Protein AF-A0A3L7V0Z6-F1 (afdb_monomer_lite)

Structure (mmCIF, N/CA/C/O backbone):
data_AF-A0A3L7V0Z6-F1
#
_entry.id   AF-A0A3L7V0Z6-F1
#
loop_
_atom_site.group_PDB
_atom_site.id
_atom_site.type_symbol
_atom_site.label_atom_id
_atom_site.label_alt_id
_atom_site.label_comp_id
_atom_site.label_asym_id
_atom_site.label_entity_id
_atom_site.label_seq_id
_atom_site.pdbx_PDB_ins_code
_atom_site.Cartn_x
_atom_site.Cartn_y
_atom_site.Cartn_z
_atom_site.occupancy
_atom_site.B_iso_or_equiv
_atom_site.auth_seq_id
_atom_site.auth_comp_id
_atom_site.auth_asym_id
_atom_site.auth_atom_id
_atom_site.pdbx_PDB_model_num
ATOM 1 N N . MET A 1 1 ? 9.254 -13.945 -21.992 1.00 30.31 1 MET A N 1
ATOM 2 C CA . MET A 1 1 ? 10.344 -12.979 -22.290 1.00 30.31 1 MET A CA 1
ATOM 3 C C . MET A 1 1 ? 9.762 -11.587 -22.110 1.00 30.31 1 MET A C 1
ATOM 5 O O . MET A 1 1 ? 8.797 -11.303 -22.796 1.00 30.31 1 MET A O 1
ATOM 9 N N . THR A 1 2 ? 10.206 -10.715 -21.208 1.00 36.31 2 THR A N 1
ATOM 10 C CA . THR A 1 2 ? 11.394 -10.677 -20.335 1.00 36.31 2 THR A CA 1
ATOM 11 C C . THR A 1 2 ? 11.086 -9.734 -19.166 1.00 36.31 2 THR A C 1
ATOM 13 O O . THR A 1 2 ? 10.819 -8.561 -19.418 1.00 36.31 2 THR A O 1
ATOM 16 N N . GLY A 1 3 ? 11.170 -10.217 -17.923 1.00 37.03 3 GLY A N 1
ATOM 17 C CA . GLY A 1 3 ? 11.377 -9.362 -16.754 1.00 37.03 3 GLY A CA 1
ATOM 18 C C . GLY A 1 3 ? 12.808 -8.841 -16.817 1.00 37.03 3 GLY A C 1
ATOM 19 O O . GLY A 1 3 ? 13.748 -9.536 -16.440 1.00 37.03 3 GLY A O 1
ATOM 20 N N . GLN A 1 4 ? 12.999 -7.677 -17.433 1.00 38.16 4 GLN A N 1
ATOM 21 C CA . GLN A 1 4 ? 14.274 -6.981 -17.329 1.00 38.16 4 GLN A CA 1
ATOM 22 C C . GLN A 1 4 ? 14.320 -6.337 -15.948 1.00 38.16 4 GLN A C 1
ATOM 24 O O . GLN A 1 4 ? 13.505 -5.465 -15.651 1.00 38.16 4 GLN A O 1
ATOM 29 N N . HIS A 1 5 ? 15.281 -6.755 -15.120 1.00 42.66 5 HIS A N 1
ATOM 30 C CA . HIS A 1 5 ? 15.711 -5.936 -13.993 1.00 42.66 5 HIS A CA 1
ATOM 31 C C . HIS A 1 5 ? 16.017 -4.533 -14.519 1.00 42.66 5 HIS A C 1
ATOM 33 O O . HIS A 1 5 ? 16.744 -4.375 -15.505 1.00 42.66 5 HIS A O 1
ATOM 39 N N . GLY A 1 6 ? 15.434 -3.521 -13.878 1.00 46.72 6 GLY A N 1
ATOM 40 C CA . GLY A 1 6 ? 15.797 -2.143 -14.150 1.00 46.72 6 GLY A CA 1
ATOM 41 C C . GLY A 1 6 ? 17.298 -1.947 -13.925 1.00 46.72 6 GLY A C 1
ATOM 42 O O . GLY A 1 6 ? 17.890 -2.593 -13.062 1.00 46.72 6 GLY A O 1
ATOM 43 N N . VAL A 1 7 ? 17.910 -1.066 -14.718 1.00 55.38 7 VAL A N 1
ATOM 44 C CA . VAL A 1 7 ? 19.364 -0.806 -14.738 1.00 55.38 7 VAL A CA 1
ATOM 45 C C . VAL A 1 7 ? 19.920 -0.414 -13.354 1.00 55.38 7 VAL A C 1
ATOM 47 O O . VAL A 1 7 ? 21.114 -0.551 -13.127 1.00 55.38 7 VAL A O 1
ATOM 50 N N . ASN A 1 8 ? 19.052 -0.009 -12.419 1.00 51.53 8 ASN A N 1
ATOM 51 C CA . ASN A 1 8 ? 19.377 0.464 -11.074 1.00 51.53 8 ASN A CA 1
ATOM 52 C C . ASN A 1 8 ? 18.899 -0.516 -9.978 1.00 51.53 8 ASN A C 1
ATOM 54 O O . ASN A 1 8 ? 18.176 -0.129 -9.059 1.00 51.53 8 ASN A O 1
ATOM 58 N N . CYS A 1 9 ? 19.234 -1.803 -10.098 1.00 49.03 9 CYS A N 1
ATOM 59 C CA . CYS A 1 9 ? 18.986 -2.822 -9.066 1.00 49.03 9 CYS A CA 1
ATOM 60 C C . CYS A 1 9 ? 20.324 -3.330 -8.499 1.00 49.03 9 CYS A C 1
ATOM 62 O O . CYS A 1 9 ? 20.729 -4.457 -8.777 1.00 49.03 9 CYS A O 1
ATOM 64 N N . ASP A 1 10 ? 21.030 -2.489 -7.743 1.00 55.47 10 ASP A N 1
ATOM 65 C CA . ASP A 1 10 ? 22.330 -2.796 -7.133 1.00 55.47 10 ASP A CA 1
ATOM 66 C C . ASP A 1 10 ? 22.492 -2.096 -5.765 1.00 55.47 10 ASP A C 1
ATOM 68 O O . ASP A 1 10 ? 21.571 -1.442 -5.278 1.00 55.47 10 ASP A O 1
ATOM 72 N N . ILE A 1 11 ? 23.658 -2.255 -5.127 1.00 50.88 11 ILE A N 1
ATOM 73 C CA . ILE A 1 11 ? 23.978 -1.659 -3.814 1.00 50.88 11 ILE A CA 1
ATOM 74 C C . ILE A 1 11 ? 23.959 -0.120 -3.845 1.00 50.88 11 ILE A C 1
ATOM 76 O O . ILE A 1 11 ? 23.628 0.506 -2.841 1.00 50.88 11 ILE A O 1
ATOM 80 N N . GLU A 1 12 ? 24.276 0.494 -4.985 1.00 55.88 12 GLU A N 1
ATOM 81 C CA . GLU A 1 12 ? 24.276 1.953 -5.154 1.00 55.88 12 GLU A CA 1
ATOM 82 C C . GLU A 1 12 ? 22.851 2.503 -5.375 1.00 55.88 12 GLU A C 1
ATOM 84 O O . GLU A 1 12 ? 22.617 3.711 -5.295 1.00 55.88 12 GLU A O 1
ATOM 89 N N . HIS A 1 13 ? 21.877 1.613 -5.597 1.00 63.56 13 HIS A N 1
ATOM 90 C CA . HIS A 1 13 ? 20.463 1.915 -5.796 1.00 63.56 13 HIS A CA 1
ATOM 91 C C . HIS A 1 13 ? 19.588 1.096 -4.827 1.00 63.56 13 HIS A C 1
ATOM 93 O O . HIS A 1 13 ? 18.875 0.170 -5.248 1.00 63.56 13 HIS A O 1
ATOM 99 N N . PRO A 1 14 ? 19.632 1.430 -3.520 1.00 71.25 14 PRO A N 1
ATOM 100 C CA . PRO A 1 14 ? 18.906 0.700 -2.489 1.00 71.25 14 PRO A CA 1
ATOM 101 C C . PRO A 1 14 ? 17.400 0.686 -2.754 1.00 71.25 14 PRO A C 1
ATOM 103 O O . PRO A 1 14 ? 16.838 1.596 -3.375 1.00 71.25 14 PRO A O 1
ATOM 106 N N . GLN A 1 15 ? 16.747 -0.371 -2.272 1.00 71.88 15 GLN A N 1
ATOM 107 C CA . GLN A 1 15 ? 15.307 -0.524 -2.403 1.00 71.88 15 GLN A CA 1
ATOM 108 C C . GLN A 1 15 ? 14.591 0.638 -1.688 1.00 71.88 15 GLN A C 1
ATOM 110 O O . GLN A 1 15 ? 14.941 0.951 -0.547 1.00 71.88 15 GLN A O 1
ATOM 115 N N . PRO A 1 16 ? 13.614 1.304 -2.335 1.00 85.06 16 PRO A N 1
ATOM 116 C CA . PRO A 1 16 ? 12.776 2.268 -1.637 1.00 85.06 16 PRO A CA 1
ATOM 117 C C . PRO A 1 16 ? 11.977 1.559 -0.541 1.00 85.06 16 PRO A C 1
ATOM 119 O O . PRO A 1 16 ? 11.539 0.430 -0.723 1.00 85.06 16 PRO A O 1
ATOM 122 N N . ILE A 1 17 ? 11.739 2.224 0.579 1.00 82.31 17 ILE A N 1
ATOM 123 C CA . ILE A 1 17 ? 10.901 1.697 1.659 1.00 82.31 17 ILE A CA 1
ATOM 124 C C . ILE A 1 17 ? 9.995 2.807 2.171 1.00 82.31 17 ILE A C 1
ATOM 126 O O . ILE A 1 17 ? 10.421 3.962 2.252 1.00 82.31 17 ILE A O 1
ATOM 130 N N . ILE A 1 18 ? 8.738 2.468 2.452 1.00 85.44 18 ILE A N 1
ATOM 131 C CA . ILE A 1 18 ? 7.715 3.393 2.940 1.00 85.44 18 ILE A CA 1
ATOM 132 C C . ILE A 1 18 ? 6.976 2.803 4.138 1.00 85.44 18 ILE A C 1
ATOM 134 O O . ILE A 1 18 ? 6.679 1.609 4.194 1.00 85.44 18 ILE A O 1
ATOM 138 N N . TRP A 1 19 ? 6.659 3.654 5.104 1.00 81.38 19 TRP A N 1
ATOM 139 C CA . TRP A 1 19 ? 6.017 3.259 6.350 1.00 81.38 19 TRP A CA 1
ATOM 140 C C . TRP A 1 19 ? 5.197 4.416 6.940 1.00 81.38 19 TRP A C 1
ATOM 142 O O . TRP A 1 19 ? 5.181 5.537 6.435 1.00 81.38 19 TRP A O 1
ATOM 152 N N . THR A 1 20 ? 4.437 4.152 7.998 1.00 75.31 20 THR A N 1
ATOM 153 C CA . THR A 1 20 ? 3.555 5.155 8.621 1.00 75.31 20 THR A CA 1
ATOM 154 C C . THR A 1 20 ? 4.336 6.332 9.213 1.00 75.31 20 THR A C 1
ATOM 156 O O . THR A 1 20 ? 5.427 6.124 9.734 1.00 75.31 20 THR A O 1
ATOM 159 N N . ILE A 1 21 ? 3.762 7.543 9.197 1.00 68.25 21 ILE A N 1
ATOM 160 C CA . ILE A 1 21 ? 4.409 8.756 9.738 1.00 68.25 21 ILE A CA 1
ATOM 161 C C . ILE A 1 21 ? 4.891 8.543 11.184 1.00 68.25 21 ILE A C 1
ATOM 163 O O . ILE A 1 21 ? 4.102 8.162 12.051 1.00 68.25 21 ILE A O 1
ATOM 167 N N . GLY A 1 22 ? 6.162 8.867 11.441 1.00 52.56 22 GLY A N 1
ATOM 168 C CA . GLY A 1 22 ? 6.807 8.857 12.761 1.00 52.56 22 GLY A CA 1
ATOM 169 C C . GLY A 1 22 ? 8.237 8.311 12.689 1.00 52.56 22 GLY A C 1
ATOM 170 O O . GLY A 1 22 ? 8.564 7.564 11.768 1.00 52.56 22 GLY A O 1
ATOM 171 N N . SER A 1 23 ? 9.098 8.657 13.651 1.00 41.84 23 SER A N 1
ATOM 172 C CA . SER A 1 23 ? 10.484 8.164 13.696 1.00 41.84 23 SER A CA 1
ATOM 173 C C . SER A 1 23 ? 10.501 6.633 13.784 1.00 41.84 23 SER A C 1
ATOM 175 O O . SER A 1 23 ? 9.813 6.082 14.640 1.00 41.84 23 SER A O 1
ATOM 177 N N . ILE A 1 24 ? 11.297 5.938 12.959 1.00 39.91 24 ILE A N 1
ATOM 178 C CA . ILE A 1 24 ? 11.401 4.460 12.975 1.00 39.91 24 ILE A CA 1
ATOM 179 C C . ILE A 1 24 ? 11.760 3.922 14.377 1.00 39.91 24 ILE A C 1
ATOM 181 O O . ILE A 1 24 ? 11.286 2.875 14.809 1.00 39.91 24 ILE A O 1
ATOM 185 N N . GLU A 1 25 ? 12.509 4.719 15.147 1.00 31.11 25 GLU A N 1
ATOM 186 C CA . GLU A 1 25 ? 12.923 4.446 16.529 1.00 31.11 25 GLU A CA 1
ATOM 187 C C . GLU A 1 25 ? 11.795 4.620 17.572 1.00 31.11 25 GLU A C 1
ATOM 189 O O . GLU A 1 25 ? 11.846 4.021 18.648 1.00 31.11 25 GLU A O 1
ATOM 194 N N . GLU A 1 26 ? 10.752 5.397 17.258 1.00 35.66 26 GLU A N 1
ATOM 195 C CA . GLU A 1 26 ? 9.583 5.647 18.119 1.00 35.66 26 GLU A CA 1
ATOM 196 C C . GLU A 1 26 ? 8.402 4.718 17.791 1.00 35.66 26 GLU A C 1
ATOM 198 O O . GLU A 1 26 ? 7.409 4.690 18.520 1.00 35.66 26 GLU A O 1
ATOM 203 N N . GLN A 1 27 ? 8.518 3.891 16.746 1.00 40.00 27 GLN A N 1
ATOM 204 C CA . GLN A 1 27 ? 7.490 2.936 16.311 1.00 40.00 27 GLN A CA 1
ATOM 205 C C . GLN A 1 27 ? 7.454 1.659 17.164 1.00 40.00 27 GLN A C 1
ATOM 207 O O . GLN A 1 27 ? 7.288 0.544 16.678 1.00 40.00 27 GLN A O 1
ATOM 212 N N . ARG A 1 28 ? 7.557 1.815 18.489 1.00 36.44 28 ARG A N 1
ATOM 213 C CA . ARG A 1 28 ? 7.196 0.775 19.460 1.00 36.44 28 ARG A CA 1
ATOM 214 C C . ARG A 1 28 ? 5.753 1.004 19.919 1.00 36.44 28 ARG A C 1
ATOM 216 O O . ARG A 1 28 ? 5.523 1.667 20.925 1.00 36.44 28 ARG A O 1
ATOM 223 N N . GLY A 1 29 ? 4.778 0.451 19.192 1.00 46.06 29 GLY A N 1
ATOM 224 C CA . GLY A 1 29 ? 3.351 0.550 19.535 1.00 46.06 29 GLY A CA 1
ATOM 225 C C . GLY A 1 29 ? 2.407 0.399 18.337 1.00 46.06 29 GLY A C 1
ATOM 226 O O . GLY A 1 29 ? 2.820 -0.065 17.280 1.00 46.06 29 GLY A O 1
ATOM 227 N N . SER A 1 30 ? 1.135 0.777 18.518 1.00 41.12 30 SER A N 1
ATOM 228 C CA . SER A 1 30 ? 0.066 0.696 17.511 1.00 41.12 30 SER A CA 1
ATOM 229 C C . SER A 1 30 ? 0.445 1.432 16.224 1.00 41.12 30 SER A C 1
ATOM 231 O O . SER A 1 30 ? 0.492 2.664 16.204 1.00 41.12 30 SER A O 1
ATOM 233 N N . GLN A 1 31 ? 0.675 0.702 15.134 1.00 48.72 31 GLN A N 1
ATOM 234 C CA . GLN A 1 31 ? 0.938 1.318 13.840 1.00 48.72 31 GLN A CA 1
ATOM 235 C C . GLN A 1 31 ? -0.383 1.813 13.234 1.00 48.72 31 GLN A C 1
ATOM 237 O O . GLN A 1 31 ? -1.255 1.025 12.869 1.00 48.72 31 GLN A O 1
ATOM 242 N N . LYS A 1 32 ? -0.567 3.137 13.167 1.00 56.91 32 LYS A N 1
ATOM 243 C CA . LYS A 1 32 ? -1.741 3.748 12.529 1.00 56.91 32 LYS A CA 1
ATOM 244 C C . LYS A 1 32 ? -1.481 3.911 11.036 1.00 56.91 32 LYS A C 1
ATOM 246 O O . LYS A 1 32 ? -0.862 4.887 10.615 1.00 56.91 32 LYS A O 1
ATOM 251 N N . PHE A 1 33 ? -1.948 2.946 10.249 1.00 62.41 33 PHE A N 1
ATOM 252 C CA . PHE A 1 33 ? -1.948 3.059 8.793 1.00 62.41 33 PHE A CA 1
ATOM 253 C C . PHE A 1 33 ? -2.845 4.220 8.340 1.00 62.41 33 PHE A C 1
ATOM 255 O O . PHE A 1 33 ? -3.863 4.497 8.984 1.00 62.41 33 PHE A O 1
ATOM 262 N N . PRO A 1 34 ? -2.475 4.927 7.261 1.00 64.38 34 PRO A N 1
ATOM 263 C CA . PRO A 1 34 ? -3.274 6.027 6.758 1.00 64.38 34 PRO A CA 1
ATOM 264 C C . PRO A 1 34 ? -4.623 5.516 6.248 1.00 64.38 34 PRO A C 1
ATOM 266 O O . PRO A 1 34 ? -4.706 4.562 5.470 1.00 64.38 34 PRO A O 1
ATOM 269 N N . VAL A 1 35 ? -5.676 6.203 6.684 1.00 67.69 35 VAL A N 1
ATOM 270 C CA . VAL A 1 35 ? -7.025 6.064 6.142 1.00 67.69 35 VAL A CA 1
ATOM 271 C C . VAL A 1 35 ? -7.295 7.282 5.270 1.00 67.69 35 VAL A C 1
ATOM 273 O O . VAL A 1 35 ? -7.215 8.419 5.743 1.00 67.69 35 VAL A O 1
ATOM 276 N N . LEU A 1 36 ? -7.586 7.042 3.998 1.00 76.56 36 LEU A N 1
ATOM 277 C CA . LEU A 1 36 ? -8.151 8.033 3.097 1.00 76.56 36 LEU A CA 1
ATOM 278 C C . LEU A 1 36 ? -9.674 7.967 3.158 1.00 76.56 36 LEU A C 1
ATOM 280 O O . LEU A 1 36 ? -10.271 6.924 3.423 1.00 76.56 36 LEU A O 1
ATOM 284 N N . TYR A 1 37 ? -10.290 9.099 2.870 1.00 77.75 37 TYR A N 1
ATOM 285 C CA . TYR A 1 37 ? -11.727 9.226 2.668 1.00 77.75 37 TYR A CA 1
ATOM 286 C C . TYR A 1 37 ? -11.985 9.621 1.210 1.00 77.75 37 TYR A C 1
ATOM 288 O O . TYR A 1 37 ? -11.048 10.070 0.539 1.00 77.75 37 TYR A O 1
ATOM 296 N N . PRO A 1 38 ? -13.219 9.480 0.691 1.00 76.38 38 PRO A N 1
ATOM 297 C CA . PRO A 1 38 ? -13.536 9.922 -0.657 1.00 76.38 38 PRO A CA 1
ATOM 298 C C . PRO A 1 38 ? -13.086 11.370 -0.863 1.00 76.38 38 PRO A C 1
ATOM 300 O O . PRO A 1 38 ? -13.170 12.186 0.051 1.00 76.38 38 PRO A O 1
ATOM 303 N N . GLU A 1 39 ? -12.571 11.665 -2.058 1.00 80.38 39 GLU A N 1
ATOM 304 C CA . GLU A 1 39 ? -11.970 12.959 -2.434 1.00 80.38 39 GLU A CA 1
ATOM 305 C C . GLU A 1 39 ? -10.609 13.277 -1.782 1.00 80.38 39 GLU A C 1
ATOM 307 O O . GLU A 1 39 ? -9.896 14.159 -2.266 1.00 80.38 39 GLU A O 1
ATOM 312 N N . GLN A 1 40 ? -10.174 12.530 -0.761 1.00 83.00 40 GLN A N 1
ATOM 313 C CA . GLN A 1 40 ? -8.821 12.639 -0.225 1.00 83.00 40 GLN A CA 1
ATOM 314 C C . GLN A 1 40 ? -7.858 11.824 -1.091 1.00 83.00 40 GLN A C 1
ATOM 316 O O . GLN A 1 40 ? -7.853 10.595 -1.062 1.00 83.00 40 GLN A O 1
ATOM 321 N N . THR A 1 41 ? -7.025 12.515 -1.868 1.00 89.50 41 THR A N 1
ATOM 322 C CA . THR A 1 41 ? -6.074 11.863 -2.780 1.00 89.50 41 THR A CA 1
ATOM 323 C C . THR A 1 41 ? -4.615 12.002 -2.363 1.00 89.50 41 THR A C 1
ATOM 325 O O . THR A 1 41 ? -3.736 11.445 -3.013 1.00 89.50 41 THR A O 1
ATOM 328 N N . GLU A 1 42 ? -4.337 12.723 -1.280 1.00 90.50 42 GLU A N 1
ATOM 329 C CA . GLU A 1 42 ? -2.995 12.858 -0.722 1.00 90.50 42 GLU A CA 1
ATOM 330 C C . GLU A 1 42 ? -2.897 12.100 0.601 1.00 90.50 42 GLU A C 1
ATOM 332 O O . GLU A 1 42 ? -3.752 12.223 1.486 1.00 90.50 42 GLU A O 1
ATOM 337 N N . MET A 1 43 ? -1.811 11.348 0.741 1.00 88.50 43 MET A N 1
ATOM 338 C CA . MET A 1 43 ? -1.351 10.809 2.011 1.00 88.50 43 MET A CA 1
ATOM 339 C C . MET A 1 43 ? 0.079 11.272 2.264 1.00 88.50 43 MET A C 1
ATOM 341 O O . MET A 1 43 ? 0.870 11.442 1.335 1.00 88.50 43 MET A O 1
ATOM 345 N N . VAL A 1 44 ? 0.417 11.448 3.535 1.00 87.75 44 VAL A N 1
ATOM 346 C CA . VAL A 1 44 ? 1.801 11.633 3.962 1.00 87.75 44 VAL A CA 1
ATOM 347 C C . VAL A 1 44 ? 2.229 10.350 4.655 1.00 87.75 44 VAL A C 1
ATOM 349 O O . VAL A 1 44 ? 1.489 9.800 5.468 1.00 87.75 44 VAL A O 1
ATOM 352 N N . VAL A 1 45 ? 3.400 9.856 4.288 1.00 86.25 45 VAL A N 1
ATOM 353 C CA . VAL A 1 45 ? 4.027 8.664 4.861 1.00 86.25 45 VAL A CA 1
ATOM 354 C C . VAL A 1 45 ? 5.492 8.982 5.119 1.00 86.25 45 VAL A C 1
ATOM 356 O O . VAL A 1 45 ? 6.017 9.967 4.598 1.00 86.25 45 VAL A O 1
ATOM 359 N N . SER A 1 46 ? 6.157 8.171 5.924 1.00 83.81 46 SER A N 1
ATOM 360 C CA . SER A 1 46 ? 7.609 8.210 6.001 1.00 83.81 46 SER A CA 1
ATOM 361 C C . SER A 1 46 ? 8.192 7.286 4.928 1.00 83.81 46 SER A C 1
ATOM 363 O O . SER A 1 46 ? 7.559 6.314 4.515 1.00 83.81 46 SER A O 1
ATOM 365 N N . GLY A 1 47 ? 9.365 7.620 4.409 1.00 85.50 47 GLY A N 1
ATOM 366 C CA . GLY A 1 47 ? 9.998 6.888 3.331 1.00 85.50 47 GLY A CA 1
ATOM 367 C C . GLY A 1 47 ? 11.482 7.196 3.194 1.00 85.50 47 GLY A C 1
ATOM 368 O O . GLY A 1 47 ? 11.931 8.332 3.360 1.00 85.50 47 GLY A O 1
ATOM 369 N N . ARG A 1 48 ? 12.248 6.168 2.834 1.00 85.88 48 ARG A N 1
ATOM 370 C CA . ARG A 1 48 ? 13.692 6.236 2.598 1.00 85.88 48 ARG A CA 1
ATOM 371 C C . ARG A 1 48 ? 14.019 5.643 1.235 1.00 85.88 48 ARG A C 1
ATOM 373 O O . ARG A 1 48 ? 13.303 4.789 0.721 1.00 85.88 48 ARG A O 1
ATOM 380 N N . HIS A 1 49 ? 15.090 6.149 0.626 1.00 88.44 49 HIS A N 1
ATOM 381 C CA . HIS A 1 49 ? 15.542 5.749 -0.712 1.00 88.44 49 HIS A CA 1
ATOM 382 C C . HIS A 1 49 ? 14.484 5.945 -1.816 1.00 88.44 49 HIS A C 1
ATOM 384 O O . HIS A 1 49 ? 14.593 5.374 -2.898 1.00 88.44 49 HIS A O 1
ATOM 390 N N . VAL A 1 50 ? 13.475 6.789 -1.577 1.00 89.69 50 VAL A N 1
ATOM 391 C CA . VAL A 1 50 ? 12.417 7.101 -2.544 1.00 89.69 50 VAL A CA 1
ATOM 392 C C . VAL A 1 50 ? 12.867 8.224 -3.476 1.00 89.69 50 VAL A C 1
ATOM 394 O O . VAL A 1 50 ? 13.331 9.279 -3.044 1.00 89.69 50 VAL A O 1
ATOM 397 N N . ASN A 1 51 ? 12.713 8.013 -4.779 1.00 91.56 51 ASN A N 1
ATOM 398 C CA . ASN A 1 51 ? 12.966 9.025 -5.794 1.00 91.56 51 ASN A CA 1
ATOM 399 C C . ASN A 1 51 ? 11.707 9.882 -6.028 1.00 91.56 51 ASN A C 1
ATOM 401 O O . ASN A 1 51 ? 10.603 9.358 -6.120 1.00 91.56 51 ASN A O 1
ATOM 405 N N . LYS A 1 52 ? 11.860 11.197 -6.232 1.00 92.25 52 LYS A N 1
ATOM 406 C CA . LYS A 1 52 ? 10.741 12.107 -6.570 1.00 92.25 52 LYS A CA 1
ATOM 407 C C . LYS A 1 52 ? 10.004 11.764 -7.879 1.00 92.25 52 LYS A C 1
ATOM 409 O O . LYS A 1 52 ? 8.913 12.254 -8.137 1.00 92.25 52 LYS A O 1
ATOM 414 N N . GLN A 1 53 ? 10.634 10.982 -8.754 1.00 93.00 53 GLN A N 1
ATOM 415 C CA . GLN A 1 53 ? 10.049 10.476 -9.997 1.00 93.00 53 GLN A CA 1
ATOM 416 C C . GLN A 1 53 ? 9.529 9.039 -9.847 1.00 93.00 53 GLN A C 1
ATOM 418 O O . GLN A 1 53 ? 9.255 8.390 -10.859 1.00 93.00 53 GLN A O 1
ATOM 423 N N . ALA A 1 54 ? 9.435 8.522 -8.617 1.00 94.69 54 ALA A N 1
ATOM 424 C CA . ALA A 1 54 ? 8.885 7.203 -8.370 1.00 94.69 54 ALA A CA 1
ATOM 425 C C . ALA A 1 54 ? 7.452 7.105 -8.906 1.00 94.69 54 ALA A C 1
ATOM 427 O O . ALA A 1 54 ? 6.652 8.038 -8.811 1.00 94.69 54 ALA A O 1
ATOM 428 N N . GLN A 1 55 ? 7.153 5.963 -9.509 1.00 95.44 55 GLN A N 1
ATOM 429 C CA . GLN A 1 55 ? 5.838 5.643 -10.035 1.00 95.44 55 GLN A CA 1
ATOM 430 C C . GLN A 1 55 ? 5.008 4.986 -8.939 1.00 95.44 55 GLN A C 1
ATOM 432 O O . GLN A 1 55 ? 5.532 4.172 -8.180 1.00 95.44 55 GLN A O 1
ATOM 437 N N . VAL A 1 56 ? 3.726 5.336 -8.864 1.00 95.81 56 VAL A N 1
ATOM 438 C CA . VAL A 1 56 ? 2.817 4.810 -7.845 1.00 95.81 56 VAL A CA 1
ATOM 439 C C . VAL A 1 56 ? 2.050 3.621 -8.408 1.00 95.81 56 VAL A C 1
ATOM 441 O O . VAL A 1 56 ? 1.510 3.681 -9.517 1.00 95.81 56 VAL A O 1
ATOM 444 N N . PHE A 1 57 ? 2.001 2.548 -7.632 1.00 93.00 57 PHE A N 1
ATOM 445 C CA . PHE A 1 57 ? 1.236 1.350 -7.926 1.00 93.00 57 PHE A CA 1
ATOM 446 C C . PHE A 1 57 ? 0.235 1.109 -6.805 1.00 93.00 57 PHE A C 1
ATOM 448 O O . PHE A 1 57 ? 0.565 1.267 -5.633 1.00 93.00 57 PHE A O 1
ATOM 455 N N . VAL A 1 58 ? -0.986 0.749 -7.185 1.00 88.38 58 VAL A N 1
ATOM 456 C CA . VAL A 1 58 ? -2.089 0.408 -6.287 1.00 88.38 58 VAL A CA 1
ATOM 457 C C . VAL A 1 58 ? -2.638 -0.934 -6.756 1.00 88.38 58 VAL A C 1
ATOM 459 O O . VAL A 1 58 ? -2.985 -1.081 -7.928 1.00 88.38 58 VAL A O 1
ATOM 462 N N . ASP A 1 59 ? -2.651 -1.926 -5.869 1.00 83.38 59 ASP A N 1
ATOM 463 C CA . ASP A 1 59 ? -3.055 -3.309 -6.158 1.00 83.38 59 ASP A CA 1
ATOM 464 C C . ASP A 1 59 ? -2.326 -3.895 -7.378 1.00 83.38 59 ASP A C 1
ATOM 466 O O . ASP A 1 59 ? -2.934 -4.487 -8.272 1.00 83.38 59 ASP A O 1
ATOM 470 N N . GLY A 1 60 ? -1.015 -3.647 -7.464 1.00 81.31 60 GLY A N 1
ATOM 471 C CA . GLY A 1 60 ? -0.157 -4.089 -8.570 1.00 81.31 60 GLY A CA 1
ATOM 472 C C . GLY A 1 60 ? -0.338 -3.321 -9.887 1.00 81.31 60 GLY A C 1
ATOM 473 O O . GLY A 1 60 ? 0.376 -3.585 -10.853 1.00 81.31 60 GLY A O 1
ATOM 474 N N . HIS A 1 61 ? -1.246 -2.343 -9.954 1.00 87.81 61 HIS A N 1
ATOM 475 C CA . HIS A 1 61 ? -1.502 -1.555 -11.159 1.00 87.81 61 HIS A CA 1
ATOM 476 C C . HIS A 1 61 ? -0.873 -0.172 -11.059 1.00 87.81 61 HIS A C 1
ATOM 478 O O . HIS A 1 61 ? -1.042 0.533 -10.066 1.00 87.81 61 HIS A O 1
ATOM 484 N N . ARG A 1 62 ? -0.188 0.256 -12.124 1.00 91.94 62 ARG A N 1
ATOM 485 C CA . ARG A 1 62 ? 0.344 1.619 -12.208 1.00 91.94 62 ARG A CA 1
ATOM 486 C C . ARG A 1 62 ? -0.808 2.617 -12.252 1.00 91.94 62 ARG A C 1
ATOM 488 O O . ARG A 1 62 ? -1.610 2.584 -13.185 1.00 91.94 62 ARG A O 1
ATOM 495 N N . VAL A 1 63 ? -0.834 3.543 -11.299 1.00 93.25 63 VAL A N 1
ATOM 496 C CA . VAL A 1 63 ? -1.834 4.611 -11.231 1.00 93.25 63 VAL A CA 1
ATOM 497 C C . VAL A 1 63 ? -1.194 5.979 -11.473 1.00 93.25 63 VAL A C 1
ATOM 499 O O . VAL A 1 63 ? -0.016 6.182 -11.161 1.00 93.25 63 VAL A O 1
ATOM 502 N N . PRO A 1 64 ? -1.935 6.944 -12.040 1.00 96.38 64 PRO A N 1
ATOM 503 C CA . PRO A 1 64 ? -1.476 8.323 -12.096 1.00 96.38 64 PRO A CA 1
ATOM 504 C C . PRO A 1 64 ? -1.331 8.900 -10.682 1.00 96.38 64 PRO A C 1
ATOM 506 O O . PRO A 1 64 ? -2.276 8.907 -9.887 1.00 96.38 64 PRO A O 1
ATOM 509 N N . GLY A 1 65 ? -0.131 9.377 -10.368 1.00 94.69 65 GLY A N 1
ATOM 510 C CA . GLY A 1 65 ? 0.196 9.950 -9.073 1.00 94.69 65 GLY A CA 1
ATOM 511 C C . GLY A 1 65 ? 1.596 10.555 -9.051 1.00 94.69 65 GLY A C 1
ATOM 512 O O . GLY A 1 65 ? 2.400 10.341 -9.963 1.00 94.69 65 GLY A O 1
ATOM 513 N N . HIS A 1 66 ? 1.876 11.334 -8.013 1.00 95.00 66 HIS A N 1
ATOM 514 C CA . HIS A 1 66 ? 3.136 12.034 -7.817 1.00 95.00 66 HIS A CA 1
ATOM 515 C C . HIS A 1 66 ? 3.668 11.836 -6.398 1.00 95.00 66 HIS A C 1
ATOM 517 O O . HIS A 1 66 ? 2.895 11.740 -5.444 1.00 95.00 66 HIS A O 1
ATOM 523 N N . VAL A 1 67 ? 4.996 11.799 -6.279 1.00 95.81 67 VAL A N 1
ATOM 524 C CA . VAL A 1 67 ? 5.703 11.707 -5.003 1.00 95.81 67 VAL A CA 1
ATOM 525 C C . VAL A 1 67 ? 6.455 13.007 -4.758 1.00 95.81 67 VAL A C 1
ATOM 527 O O . VAL A 1 67 ? 7.338 13.384 -5.528 1.00 95.81 67 VAL A O 1
ATOM 530 N N . GLU A 1 68 ? 6.140 13.666 -3.651 1.00 94.69 68 GLU A N 1
ATOM 531 C CA . GLU A 1 68 ? 6.843 14.852 -3.179 1.00 94.69 68 GLU A CA 1
ATOM 532 C C . GLU A 1 68 ? 7.708 14.482 -1.975 1.00 94.69 68 GLU A C 1
ATOM 534 O O . GLU A 1 68 ? 7.203 14.019 -0.953 1.00 94.69 68 GLU A O 1
ATOM 539 N N . LEU A 1 69 ? 9.021 14.691 -2.087 1.00 91.50 69 LEU A N 1
ATOM 540 C CA . LEU A 1 69 ? 9.931 14.527 -0.955 1.00 91.50 69 LEU A CA 1
ATOM 541 C C . LEU A 1 69 ? 9.771 15.729 -0.017 1.00 91.50 69 LEU A C 1
ATOM 543 O O . LEU A 1 69 ? 9.892 16.872 -0.462 1.00 91.50 69 LEU A O 1
ATOM 547 N N . LYS A 1 70 ? 9.489 15.469 1.260 1.00 85.31 70 LYS A N 1
ATOM 548 C CA . LYS A 1 70 ? 9.397 16.471 2.330 1.00 85.31 70 LYS A CA 1
ATOM 549 C C . LYS A 1 70 ? 10.614 16.331 3.261 1.00 85.31 70 LYS A C 1
ATOM 551 O O . LYS A 1 70 ? 11.527 15.544 3.008 1.00 85.31 70 LYS A O 1
ATOM 556 N N . ASP A 1 71 ? 10.644 17.124 4.326 1.00 78.19 71 ASP A N 1
ATOM 557 C CA . ASP A 1 71 ? 11.713 17.075 5.326 1.00 78.19 71 ASP A CA 1
ATOM 558 C C . ASP A 1 71 ? 11.584 15.842 6.245 1.00 78.19 71 ASP A C 1
ATOM 560 O O . ASP A 1 71 ? 10.497 15.278 6.410 1.00 78.19 71 ASP A O 1
ATOM 564 N N . SER A 1 72 ? 12.693 15.456 6.891 1.00 68.19 72 SER A N 1
ATOM 565 C CA . SER A 1 72 ? 12.724 14.432 7.953 1.00 68.19 72 SER A CA 1
ATOM 566 C C . SER A 1 72 ? 12.116 13.079 7.553 1.00 68.19 72 SER A C 1
ATOM 568 O O . SER A 1 72 ? 11.265 12.550 8.260 1.00 68.19 72 SER A O 1
ATOM 570 N N . GLU A 1 73 ? 12.545 12.536 6.408 1.00 80.12 73 GLU A N 1
ATOM 571 C CA . GLU A 1 73 ? 12.090 11.244 5.857 1.00 80.12 73 GLU A CA 1
ATOM 572 C C . GLU A 1 73 ? 10.594 11.176 5.534 1.00 80.12 73 GLU A C 1
ATOM 574 O O . GLU A 1 73 ? 10.083 10.106 5.237 1.00 80.12 73 GLU A O 1
ATOM 579 N N . ASN A 1 74 ? 9.869 12.292 5.547 1.00 85.81 74 ASN A N 1
ATOM 580 C CA . ASN A 1 74 ? 8.478 12.293 5.121 1.00 85.81 74 ASN A CA 1
ATOM 581 C C . ASN A 1 74 ? 8.381 12.462 3.607 1.00 85.81 74 ASN A C 1
ATOM 583 O O . ASN A 1 74 ? 9.125 13.224 2.989 1.00 85.81 74 ASN A O 1
ATOM 587 N N . ILE A 1 75 ? 7.406 11.794 3.009 1.00 92.19 75 ILE A N 1
ATOM 588 C CA . ILE A 1 75 ? 7.030 11.961 1.612 1.00 92.19 75 ILE A CA 1
ATOM 589 C C . ILE A 1 75 ? 5.515 12.142 1.519 1.00 92.19 75 ILE A C 1
ATOM 591 O O . ILE A 1 75 ? 4.744 11.546 2.272 1.00 92.19 75 ILE A O 1
ATOM 595 N N . ALA A 1 76 ? 5.075 12.988 0.597 1.00 93.12 76 ALA A N 1
ATOM 596 C CA . ALA A 1 76 ? 3.684 13.035 0.174 1.00 93.12 76 ALA A CA 1
ATOM 597 C C . ALA A 1 76 ? 3.507 12.146 -1.050 1.00 93.12 76 ALA A C 1
ATOM 599 O O . ALA A 1 76 ? 4.247 12.274 -2.024 1.00 93.12 76 ALA A O 1
ATOM 600 N N . ILE A 1 77 ? 2.498 11.284 -1.011 1.00 94.94 77 ILE A N 1
ATOM 601 C CA . ILE A 1 77 ? 2.051 10.513 -2.163 1.00 94.94 77 ILE A CA 1
ATOM 602 C C . ILE A 1 77 ? 0.682 11.055 -2.540 1.00 94.94 77 ILE A C 1
ATOM 604 O O . ILE A 1 77 ? -0.274 10.963 -1.767 1.00 94.94 77 ILE A O 1
ATOM 608 N N . LYS A 1 78 ? 0.601 11.641 -3.730 1.00 95.94 78 LYS A N 1
ATOM 609 C CA . LYS A 1 78 ? -0.618 12.227 -4.269 1.00 95.94 78 LYS A CA 1
ATOM 610 C C . LYS A 1 78 ? -1.108 11.399 -5.440 1.00 95.94 78 LYS A C 1
ATOM 612 O O . LYS A 1 78 ? -0.438 11.310 -6.463 1.00 95.94 78 LYS A O 1
ATOM 617 N N . LEU A 1 79 ? -2.285 10.821 -5.297 1.00 95.06 79 LEU A N 1
ATOM 618 C CA . LEU A 1 79 ? -2.998 10.124 -6.354 1.00 95.06 79 LEU A CA 1
ATOM 619 C C . LEU A 1 79 ? -3.826 11.141 -7.150 1.00 95.06 79 LEU A C 1
ATOM 621 O O . LEU A 1 79 ? -4.317 12.130 -6.600 1.00 95.06 79 LEU A O 1
ATOM 625 N N . GLU A 1 80 ? -3.989 10.928 -8.453 1.00 94.00 80 GLU A N 1
ATOM 626 C CA . GLU A 1 80 ? -4.932 11.748 -9.230 1.00 94.00 80 GLU A CA 1
ATOM 627 C C . GLU A 1 80 ? -6.385 11.380 -8.920 1.00 94.00 80 GLU A C 1
ATOM 629 O O . GLU A 1 80 ? -7.267 12.235 -8.965 1.00 94.00 80 GLU A O 1
ATOM 634 N N . GLN A 1 81 ? -6.631 10.113 -8.586 1.00 91.06 81 GLN A N 1
ATOM 635 C CA . GLN A 1 81 ? -7.939 9.596 -8.204 1.00 91.06 81 GLN A CA 1
ATOM 636 C C . GLN A 1 81 ? -7.792 8.794 -6.916 1.00 91.06 81 GLN A C 1
ATOM 638 O O . GLN A 1 81 ? -6.866 7.994 -6.780 1.00 91.06 81 GLN A O 1
ATOM 643 N N . CYS A 1 82 ? -8.701 9.025 -5.968 1.00 88.75 82 CYS A N 1
ATOM 644 C CA . CYS A 1 82 ? -8.786 8.187 -4.781 1.00 88.75 82 CYS A CA 1
ATOM 645 C C . CYS A 1 82 ? -9.171 6.764 -5.229 1.00 88.75 82 CYS A C 1
ATOM 647 O O . CYS A 1 82 ? -10.069 6.637 -6.070 1.00 88.75 82 CYS A O 1
ATOM 649 N N . PRO A 1 83 ? -8.511 5.709 -4.722 1.00 86.38 83 PRO A N 1
ATOM 650 C CA . PRO A 1 83 ? -8.947 4.342 -4.963 1.00 86.38 83 PRO A CA 1
ATOM 651 C C . PRO A 1 83 ? -10.388 4.127 -4.480 1.00 86.38 83 PRO A C 1
ATOM 653 O O . PRO A 1 83 ? -10.939 4.929 -3.723 1.00 86.38 83 PRO A O 1
ATOM 656 N N . ASN A 1 84 ? -11.011 3.038 -4.930 1.00 83.19 84 ASN A N 1
ATOM 657 C CA . ASN A 1 84 ? -12.336 2.667 -4.436 1.00 83.19 84 ASN A CA 1
ATOM 658 C C . ASN A 1 84 ? -12.301 2.427 -2.920 1.00 83.19 84 ASN A C 1
ATOM 660 O O . ASN A 1 84 ? -11.249 2.211 -2.341 1.00 83.19 84 ASN A O 1
ATOM 664 N N . ILE A 1 85 ? -13.459 2.431 -2.268 1.00 76.75 85 ILE A N 1
ATOM 665 C CA . ILE A 1 85 ? -13.544 2.047 -0.855 1.00 76.75 85 ILE A CA 1
ATOM 666 C C . ILE A 1 85 ? -13.007 0.621 -0.670 1.00 76.75 85 ILE A C 1
ATOM 668 O O . ILE A 1 85 ? -13.352 -0.283 -1.434 1.00 76.75 85 ILE A O 1
ATOM 672 N N . GLY A 1 86 ? -12.197 0.424 0.368 1.00 61.31 86 GLY A N 1
ATOM 673 C CA . GLY A 1 86 ? -11.546 -0.846 0.672 1.00 61.31 86 GLY A CA 1
ATOM 674 C C . GLY A 1 86 ? -10.088 -0.657 1.070 1.00 61.31 86 GLY A C 1
ATOM 675 O O . GLY A 1 86 ? -9.646 0.457 1.337 1.00 61.31 86 GLY A O 1
ATOM 676 N N . MET A 1 87 ? -9.332 -1.750 1.139 1.00 69.69 87 MET A N 1
ATOM 677 C CA . MET A 1 87 ? -7.876 -1.653 1.230 1.00 69.69 87 MET A CA 1
ATOM 678 C C . MET A 1 87 ? -7.208 -1.937 -0.072 1.00 69.69 87 MET A C 1
ATOM 680 O O . MET A 1 87 ? -7.672 -2.737 -0.882 1.00 69.69 87 MET A O 1
ATOM 684 N N . HIS A 1 88 ? -6.074 -1.276 -0.169 1.00 78.88 88 HIS A N 1
ATOM 685 C CA . HIS A 1 88 ? -5.183 -1.311 -1.277 1.00 78.88 88 HIS A CA 1
ATOM 686 C C . HIS A 1 88 ? -3.766 -1.563 -0.798 1.00 78.88 88 HIS A C 1
ATOM 688 O O . HIS A 1 88 ? -3.340 -1.061 0.249 1.00 78.88 88 HIS A O 1
ATOM 694 N N . LEU A 1 89 ? -3.022 -2.295 -1.613 1.00 80.75 89 LEU A N 1
ATOM 695 C CA . LEU A 1 89 ? -1.578 -2.386 -1.475 1.00 80.75 89 LEU A CA 1
ATOM 696 C C . LEU A 1 89 ? -0.949 -1.309 -2.344 1.00 80.75 89 LEU A C 1
ATOM 698 O O . LEU A 1 89 ? -1.112 -1.306 -3.565 1.00 80.75 89 LEU A O 1
ATOM 702 N N . LEU A 1 90 ? -0.252 -0.379 -1.704 1.00 90.50 90 LEU A N 1
ATOM 703 C CA . LEU A 1 90 ? 0.479 0.681 -2.369 1.00 90.50 90 LEU A CA 1
ATOM 704 C C . LEU A 1 90 ? 1.962 0.328 -2.432 1.00 90.50 90 LEU A C 1
ATOM 706 O O . LEU A 1 90 ? 2.571 -0.028 -1.426 1.00 90.50 90 LEU A O 1
ATOM 710 N N . GLN A 1 91 ? 2.553 0.495 -3.609 1.00 92.50 91 GLN A N 1
ATOM 711 C CA . GLN A 1 91 ? 3.993 0.381 -3.812 1.00 92.50 91 GLN A CA 1
ATOM 712 C C . GLN A 1 91 ? 4.507 1.582 -4.606 1.00 92.50 91 GLN A C 1
ATOM 714 O O . GLN A 1 91 ? 3.819 2.125 -5.477 1.00 92.50 91 GLN A O 1
ATOM 719 N N . LEU A 1 92 ? 5.743 1.987 -4.332 1.00 94.00 92 LEU A N 1
ATOM 720 C CA . LEU A 1 92 ? 6.476 2.965 -5.128 1.00 94.00 92 LEU A CA 1
ATOM 721 C C . LEU A 1 92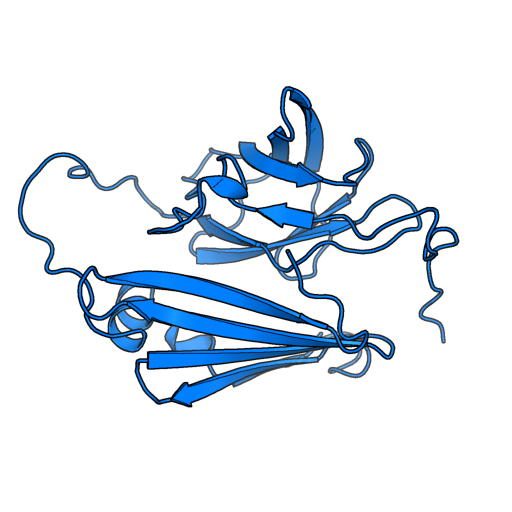 ? 7.580 2.264 -5.909 1.00 94.00 92 LEU A C 1
ATOM 723 O O . LEU A 1 92 ? 8.347 1.497 -5.339 1.00 94.00 92 LEU A O 1
ATOM 727 N N . GLN A 1 93 ? 7.706 2.568 -7.198 1.00 91.44 93 GLN A N 1
ATOM 728 C CA . GLN A 1 93 ? 8.809 2.087 -8.023 1.00 91.44 93 GLN A CA 1
ATOM 729 C C . GLN A 1 93 ? 9.723 3.242 -8.413 1.00 91.44 93 GLN A C 1
ATOM 731 O O . GLN A 1 93 ? 9.308 4.154 -9.134 1.00 91.44 93 GLN A O 1
ATOM 736 N N . ASN A 1 94 ? 10.988 3.195 -7.998 1.00 91.31 94 ASN A N 1
ATOM 737 C CA . ASN A 1 94 ? 11.975 4.163 -8.472 1.00 91.31 94 ASN A CA 1
ATOM 738 C C . ASN A 1 94 ? 12.213 4.002 -9.989 1.00 91.31 94 ASN A C 1
ATOM 740 O O . ASN A 1 94 ? 12.165 2.879 -10.498 1.00 91.31 94 ASN A O 1
ATOM 744 N N . PRO A 1 95 ? 12.508 5.083 -10.740 1.00 87.50 95 PRO A N 1
ATOM 745 C CA . PRO A 1 95 ? 12.757 4.988 -12.178 1.00 87.50 95 PRO A CA 1
ATOM 746 C C . PRO A 1 95 ? 13.852 3.970 -12.514 1.00 87.50 95 PRO A C 1
ATOM 748 O O . PRO A 1 95 ? 14.984 4.095 -12.045 1.00 87.50 95 PRO A O 1
ATOM 751 N N . ASN A 1 96 ? 13.515 2.981 -13.348 1.00 79.25 96 ASN A N 1
ATOM 752 C CA . ASN A 1 96 ? 14.403 1.870 -13.719 1.00 79.25 96 ASN A CA 1
ATOM 753 C C . ASN A 1 96 ? 15.003 1.126 -12.510 1.00 79.25 96 ASN A C 1
ATOM 755 O O . ASN A 1 96 ? 16.094 0.567 -12.619 1.00 79.25 96 ASN A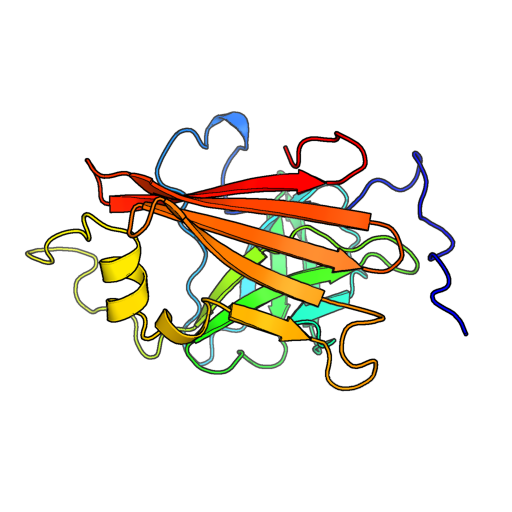 O 1
ATOM 759 N N . GLY A 1 97 ? 14.320 1.152 -11.367 1.00 76.00 97 GLY A N 1
ATOM 760 C CA . GLY A 1 97 ? 14.780 0.587 -10.106 1.00 76.00 97 GLY A CA 1
ATOM 761 C C . GLY A 1 97 ? 13.731 -0.307 -9.453 1.00 76.00 97 GLY A C 1
ATOM 762 O O . GLY A 1 97 ? 12.787 -0.779 -10.094 1.00 76.00 97 GLY A O 1
ATOM 763 N N . GLN A 1 98 ? 13.938 -0.555 -8.164 1.00 78.25 98 GLN A N 1
ATOM 764 C CA . GLN A 1 98 ? 13.160 -1.509 -7.377 1.00 78.25 98 GLN A CA 1
ATOM 765 C C . GLN A 1 98 ? 11.826 -0.919 -6.888 1.00 78.25 98 GLN A C 1
ATOM 767 O O . GLN A 1 98 ? 11.668 0.304 -6.792 1.00 78.25 98 GLN A O 1
ATOM 772 N N . PHE A 1 99 ? 10.883 -1.814 -6.585 1.00 85.38 99 PHE A N 1
ATOM 773 C CA . PHE A 1 99 ? 9.640 -1.507 -5.875 1.00 85.38 99 PHE A CA 1
ATOM 774 C C . PHE A 1 99 ? 9.876 -1.408 -4.369 1.00 85.38 99 PHE A C 1
ATOM 776 O O . PHE A 1 99 ? 10.796 -2.040 -3.845 1.00 85.38 99 PHE A O 1
ATOM 783 N N . SER A 1 100 ? 9.023 -0.655 -3.681 1.00 85.75 100 SER A N 1
ATOM 784 C CA . SER A 1 100 ? 8.967 -0.632 -2.223 1.00 85.75 100 SER A CA 1
ATOM 785 C C . SER A 1 100 ? 8.285 -1.864 -1.636 1.00 85.75 100 SER A C 1
ATOM 787 O O . SER A 1 100 ? 7.762 -2.709 -2.363 1.00 85.75 100 SER A O 1
ATOM 789 N N . ASN A 1 101 ? 8.257 -1.939 -0.305 1.00 82.88 101 ASN A N 1
ATOM 790 C CA . ASN A 1 101 ? 7.369 -2.837 0.426 1.00 82.88 101 ASN A CA 1
ATOM 791 C C . ASN A 1 101 ? 5.892 -2.598 0.066 1.00 82.88 101 ASN A C 1
ATOM 793 O O . ASN A 1 101 ? 5.518 -1.506 -0.375 1.00 82.88 101 ASN A O 1
ATOM 797 N N . ASP A 1 102 ? 5.069 -3.619 0.313 1.00 81.50 102 ASP A N 1
ATOM 798 C CA . ASP A 1 102 ? 3.613 -3.541 0.208 1.00 81.50 102 ASP A CA 1
ATOM 799 C C . ASP A 1 102 ? 3.062 -2.714 1.371 1.00 81.50 102 ASP A C 1
ATOM 801 O O . ASP A 1 102 ? 2.980 -3.178 2.511 1.00 81.50 102 ASP A O 1
ATOM 805 N N . PHE A 1 103 ? 2.713 -1.462 1.091 1.00 83.06 103 PHE A N 1
ATOM 806 C CA . PHE A 1 103 ? 2.186 -0.545 2.088 1.00 83.06 103 PHE A CA 1
ATOM 807 C C . PHE A 1 103 ? 0.661 -0.587 2.115 1.00 83.06 103 PHE A C 1
ATOM 809 O O . PHE A 1 103 ? -0.000 -0.379 1.099 1.00 83.06 103 PHE A O 1
ATOM 816 N N . ILE A 1 104 ? 0.091 -0.829 3.294 1.00 77.75 104 ILE A N 1
ATOM 817 C CA . ILE A 1 104 ? -1.358 -0.921 3.468 1.00 77.75 104 ILE A CA 1
ATOM 818 C C . ILE A 1 104 ? -1.975 0.482 3.459 1.00 77.75 104 ILE A C 1
ATOM 820 O O . ILE A 1 104 ? -1.674 1.322 4.309 1.00 77.75 104 ILE A O 1
ATOM 824 N N . LEU A 1 105 ? -2.899 0.701 2.526 1.00 78.12 105 LEU A N 1
ATOM 825 C CA . LEU A 1 105 ? -3.721 1.899 2.398 1.00 78.12 105 LEU A CA 1
ATOM 826 C C . LEU A 1 105 ? -5.191 1.518 2.552 1.00 78.12 105 LEU A C 1
ATOM 828 O O . LEU A 1 105 ? -5.666 0.645 1.838 1.00 78.12 105 LEU A O 1
ATOM 832 N N . THR A 1 106 ? -5.939 2.181 3.434 1.00 77.25 106 THR A N 1
ATOM 833 C CA . THR A 1 106 ? -7.396 1.974 3.534 1.00 77.25 106 THR A CA 1
ATOM 834 C C . THR A 1 106 ? -8.141 3.208 3.046 1.00 77.25 106 THR A C 1
ATOM 836 O O . THR A 1 106 ? -7.825 4.316 3.464 1.00 77.25 106 THR A O 1
ATOM 839 N N . VAL A 1 107 ? -9.150 3.026 2.200 1.00 76.94 107 VAL A N 1
ATOM 840 C CA . VAL A 1 107 ? -10.129 4.044 1.816 1.00 76.94 107 VAL A CA 1
ATOM 841 C C . VAL A 1 107 ? -11.457 3.701 2.494 1.00 76.94 107 VAL A C 1
ATOM 843 O O . VAL A 1 107 ? -12.074 2.683 2.184 1.00 76.94 107 VAL A O 1
ATOM 846 N N . ALA A 1 108 ? -11.895 4.525 3.444 1.00 69.81 108 ALA A N 1
ATOM 847 C CA . ALA A 1 108 ? -13.146 4.330 4.180 1.00 69.81 108 ALA A CA 1
ATOM 848 C C . ALA A 1 108 ? -14.234 5.280 3.668 1.00 69.81 108 ALA A C 1
ATOM 850 O O . ALA A 1 108 ? -13.940 6.434 3.391 1.00 69.81 108 ALA A O 1
ATOM 851 N N . GLU A 1 109 ? -15.494 4.835 3.600 1.00 66.62 109 GLU A N 1
ATOM 852 C CA . GLU A 1 109 ? -16.628 5.642 3.100 1.00 66.62 109 GLU A CA 1
ATOM 853 C C . GLU A 1 109 ? -16.811 6.969 3.834 1.00 66.62 109 GLU A C 1
ATOM 855 O O . GLU A 1 109 ? -17.061 8.007 3.223 1.00 66.62 109 GLU A O 1
ATOM 860 N N . THR A 1 110 ? -16.693 6.935 5.156 1.00 66.06 110 THR A N 1
ATOM 861 C CA . THR A 1 110 ? -16.908 8.095 6.012 1.00 66.06 110 THR A CA 1
ATOM 862 C C . THR A 1 110 ? -15.959 8.047 7.185 1.00 66.06 110 THR A C 1
ATOM 864 O O . THR A 1 110 ? -15.722 6.980 7.757 1.00 66.06 110 THR A O 1
ATOM 867 N N . ARG A 1 111 ? -15.484 9.217 7.604 1.00 52.38 111 ARG A N 1
ATOM 868 C CA . ARG A 1 111 ? -14.803 9.357 8.887 1.00 52.38 111 ARG A CA 1
ATOM 869 C C . ARG A 1 111 ? -15.795 9.038 10.008 1.00 52.38 111 ARG A C 1
ATOM 871 O O . ARG A 1 111 ? -16.853 9.669 10.034 1.00 52.38 111 ARG A O 1
ATOM 878 N N . PRO A 1 112 ? -15.506 8.078 10.906 1.00 48.59 112 PRO A N 1
ATOM 879 C CA . PRO A 1 112 ? -16.365 7.833 12.054 1.00 48.59 112 PRO A CA 1
ATOM 880 C C . PRO A 1 112 ? -16.535 9.131 12.844 1.00 48.59 112 PRO A C 1
ATOM 882 O O . PRO A 1 112 ? -15.559 9.829 13.113 1.00 48.59 112 PRO A O 1
ATOM 885 N N . VAL A 1 113 ? -17.780 9.449 13.194 1.00 42.94 113 VAL A N 1
ATOM 886 C CA . VAL A 1 113 ? -18.136 10.677 13.926 1.00 42.94 113 VAL A CA 1
ATOM 887 C C . VAL A 1 113 ? -17.581 10.660 15.363 1.00 42.94 113 VAL A C 1
ATOM 889 O O . VAL A 1 113 ? -17.432 11.712 15.971 1.00 42.94 113 VAL A O 1
ATOM 892 N N . ASP A 1 114 ? -17.154 9.491 15.852 1.00 40.72 114 ASP A N 1
ATOM 893 C CA . ASP A 1 114 ? -16.732 9.256 17.235 1.00 40.72 114 ASP A CA 1
ATOM 894 C C . ASP A 1 114 ? -15.284 8.732 17.339 1.00 40.72 114 ASP A C 1
ATOM 896 O O . ASP A 1 114 ? -15.021 7.712 17.977 1.00 40.72 114 ASP A O 1
ATOM 900 N N . GLU A 1 115 ? -14.307 9.416 16.730 1.00 48.25 115 GLU A N 1
ATOM 901 C CA . GLU A 1 115 ? -12.903 9.246 17.161 1.00 48.25 115 GLU A CA 1
ATOM 902 C C . GLU A 1 115 ? -12.626 9.898 18.533 1.00 48.25 115 GLU A C 1
ATOM 904 O O . GLU A 1 115 ? -11.540 9.683 19.071 1.00 48.25 115 GLU A O 1
ATOM 909 N N . ASP A 1 116 ? -13.600 10.603 19.135 1.00 44.00 116 ASP A N 1
ATOM 910 C CA . ASP A 1 116 ? -13.420 11.258 20.439 1.00 44.00 116 ASP A CA 1
ATOM 911 C C . ASP A 1 116 ? -14.131 10.635 21.650 1.00 44.00 116 ASP A C 1
ATOM 913 O O . ASP A 1 116 ? -13.629 10.851 22.744 1.00 44.00 116 ASP A O 1
ATOM 917 N N . GLU A 1 117 ? -15.194 9.820 21.578 1.00 43.44 117 GLU A N 1
ATOM 918 C CA . GLU A 1 117 ? -15.713 9.213 22.823 1.00 43.44 117 GLU A CA 1
ATOM 919 C C . GLU A 1 117 ? -16.671 8.025 22.622 1.00 43.44 117 GLU A C 1
ATOM 921 O O . GLU A 1 117 ? -17.700 8.125 21.968 1.00 43.44 117 GLU A O 1
ATOM 926 N N . GLY A 1 118 ? -16.382 6.914 23.315 1.00 44.50 118 GLY A N 1
ATOM 927 C CA . GLY A 1 118 ? -17.435 6.074 23.894 1.00 44.50 118 GLY A CA 1
ATOM 928 C C . GLY A 1 118 ? -17.964 4.889 23.077 1.00 44.50 118 GLY A C 1
ATOM 929 O O . GLY A 1 118 ? -19.053 4.935 22.522 1.00 44.50 118 GLY A O 1
ATOM 930 N N . ASN A 1 119 ? -17.298 3.742 23.260 1.00 46.91 119 ASN A N 1
ATOM 931 C CA . ASN A 1 119 ? -17.869 2.385 23.192 1.00 46.91 119 ASN A CA 1
ATOM 932 C C . ASN A 1 119 ? -17.877 1.670 21.823 1.00 46.91 119 ASN A C 1
ATOM 934 O O . ASN A 1 119 ? -18.919 1.340 21.264 1.00 46.91 119 ASN A O 1
ATOM 938 N N . ASN A 1 120 ? -16.683 1.290 21.361 1.00 47.81 120 ASN A N 1
ATOM 939 C CA . ASN A 1 120 ? -16.493 0.251 20.350 1.00 47.81 120 ASN A CA 1
ATOM 940 C C . ASN A 1 120 ? -15.532 -0.793 20.936 1.00 47.81 120 ASN A C 1
ATOM 942 O O . ASN A 1 120 ? -14.343 -0.517 21.111 1.00 47.81 120 ASN A O 1
ATOM 946 N N . ALA A 1 121 ? -16.028 -1.965 21.345 1.00 54.81 121 ALA A N 1
ATOM 947 C CA . ALA A 1 121 ? -15.159 -2.993 21.916 1.00 54.81 121 ALA A CA 1
ATOM 948 C C . ALA A 1 121 ? -14.061 -3.338 20.896 1.00 54.81 121 ALA A C 1
ATOM 950 O O . ALA A 1 121 ? -14.357 -3.772 19.774 1.00 54.81 121 ALA A O 1
ATOM 951 N N . LYS A 1 122 ? -12.803 -3.083 21.277 1.00 56.50 122 LYS A N 1
ATOM 952 C CA . LYS A 1 122 ? -11.643 -3.285 20.408 1.00 56.50 122 LYS A CA 1
ATOM 953 C C . LYS A 1 122 ? -11.591 -4.746 19.947 1.00 56.50 122 LYS A C 1
ATOM 955 O O . LYS A 1 122 ? -11.837 -5.629 20.777 1.00 56.50 122 LYS A O 1
ATOM 960 N N . PRO A 1 123 ? -11.310 -5.001 18.660 1.00 56.56 123 PRO A N 1
ATOM 961 C CA . PRO A 1 123 ? -11.259 -6.358 18.142 1.00 56.56 123 PRO A CA 1
ATOM 962 C C . PRO A 1 123 ? -10.160 -7.133 18.872 1.00 56.56 123 PRO A C 1
ATOM 964 O O . PRO A 1 123 ? -9.045 -6.645 19.054 1.00 56.56 123 PRO A O 1
ATOM 967 N N . LYS A 1 124 ? -10.493 -8.332 19.349 1.00 62.72 124 LYS A N 1
ATOM 968 C CA . LYS A 1 124 ? -9.572 -9.187 20.116 1.00 62.72 124 LYS A CA 1
ATOM 969 C C . LYS A 1 124 ? -8.850 -10.192 19.233 1.00 62.72 124 LYS A C 1
ATOM 971 O O . LYS A 1 124 ? -7.900 -10.833 19.697 1.00 62.72 124 LYS A O 1
ATOM 976 N N . THR A 1 125 ? -9.323 -10.360 18.004 1.00 69.31 125 THR A N 1
ATOM 977 C CA . THR A 1 125 ? -8.822 -11.315 17.020 1.00 69.31 125 THR A CA 1
ATOM 978 C C . THR A 1 125 ? -8.690 -10.660 15.655 1.00 69.31 125 THR A C 1
ATOM 980 O O . THR A 1 125 ? -9.377 -9.688 15.349 1.00 69.31 125 THR A O 1
ATOM 983 N N . LEU A 1 126 ? -7.782 -11.184 14.834 1.00 68.94 126 LEU A N 1
ATOM 984 C CA . LEU A 1 126 ? -7.560 -10.662 13.493 1.00 68.94 126 LEU A CA 1
ATOM 985 C C . LEU A 1 126 ? -8.760 -10.992 12.597 1.00 68.94 126 LEU A C 1
ATOM 987 O O . LEU A 1 126 ? -9.108 -10.199 11.739 1.00 68.94 126 LEU A O 1
ATOM 991 N N . SER A 1 127 ? -9.462 -12.097 12.854 1.00 70.62 127 SER A N 1
ATOM 992 C CA . SER A 1 127 ? -10.710 -12.428 12.157 1.00 70.62 127 SER A CA 1
ATOM 993 C C . SER A 1 127 ? -11.815 -11.411 12.426 1.00 70.62 127 SER A C 1
ATOM 995 O O . SER A 1 127 ? -12.471 -10.999 11.485 1.00 70.62 127 SER A O 1
ATOM 997 N N . GLU A 1 128 ? -11.970 -10.912 13.658 1.00 65.12 128 GLU A N 1
ATOM 998 C CA . GLU A 1 128 ? -12.901 -9.805 13.945 1.00 65.12 128 GLU A CA 1
ATOM 999 C C . GLU A 1 128 ? -12.511 -8.517 13.206 1.00 65.12 128 GLU A C 1
ATOM 1001 O O . GLU A 1 128 ? -13.385 -7.768 12.773 1.00 65.12 128 GLU A O 1
ATOM 1006 N N . VAL A 1 129 ? -11.206 -8.250 13.057 1.00 69.25 129 VAL A N 1
ATOM 1007 C CA . VAL A 1 129 ? -10.716 -7.120 12.249 1.00 69.25 129 VAL A CA 1
ATOM 1008 C C . VAL A 1 129 ? -11.115 -7.312 10.785 1.00 69.25 129 VAL A C 1
ATOM 1010 O O . VAL A 1 129 ? -11.695 -6.405 10.192 1.00 69.25 129 VAL A O 1
ATOM 1013 N N . LEU A 1 130 ? -10.856 -8.494 10.219 1.00 69.50 130 LEU A N 1
ATOM 1014 C CA . LEU A 1 130 ? -11.176 -8.811 8.826 1.00 69.50 130 LEU A CA 1
ATOM 1015 C C . LEU A 1 130 ? -12.686 -8.832 8.574 1.00 69.50 130 LEU A C 1
ATOM 1017 O O . LEU A 1 130 ? -13.130 -8.328 7.554 1.00 69.50 130 LEU A O 1
ATOM 1021 N N . GLU A 1 131 ? -13.488 -9.367 9.493 1.00 69.31 131 GLU A N 1
ATOM 1022 C CA . GLU A 1 131 ? -14.951 -9.389 9.402 1.00 69.31 131 GLU A CA 1
ATOM 1023 C C . GLU A 1 131 ? -15.538 -7.980 9.408 1.00 69.31 131 GLU A C 1
ATOM 1025 O O . GLU A 1 131 ? -16.371 -7.661 8.565 1.00 69.31 131 GLU A O 1
ATOM 1030 N N . ARG A 1 132 ? -15.082 -7.113 10.322 1.00 66.25 132 ARG A N 1
ATOM 1031 C CA . ARG A 1 132 ? -15.541 -5.716 10.388 1.00 66.25 132 ARG A CA 1
ATOM 1032 C C . ARG A 1 132 ? -15.167 -4.917 9.142 1.00 66.25 132 ARG A C 1
ATOM 1034 O O . ARG A 1 132 ? -15.872 -3.971 8.812 1.00 66.25 132 ARG A O 1
ATOM 1041 N N . ALA A 1 133 ? -14.071 -5.288 8.486 1.00 63.28 133 ALA A N 1
ATOM 1042 C CA . ALA A 1 133 ? -13.611 -4.671 7.249 1.00 63.28 133 ALA A CA 1
ATOM 1043 C C . ALA A 1 133 ? -14.193 -5.324 5.976 1.00 63.28 133 ALA A C 1
ATOM 1045 O O . ALA A 1 133 ? -13.947 -4.812 4.891 1.00 63.28 133 ALA A O 1
ATOM 1046 N N . ASP A 1 134 ? -14.947 -6.426 6.092 1.00 60.03 134 ASP A N 1
ATOM 1047 C CA . ASP A 1 134 ? -15.410 -7.290 4.987 1.00 60.03 134 ASP A CA 1
ATOM 1048 C C . ASP A 1 134 ? -14.276 -7.905 4.129 1.00 60.03 134 ASP A C 1
ATOM 1050 O O . ASP A 1 134 ? -14.336 -8.023 2.906 1.00 60.03 134 ASP A O 1
ATOM 1054 N N . TRP A 1 135 ? -13.180 -8.302 4.778 1.00 66.94 135 TRP A N 1
ATOM 1055 C CA . TRP A 1 135 ? -11.937 -8.776 4.150 1.00 66.94 135 TRP A CA 1
ATOM 1056 C C . TRP A 1 135 ? -11.662 -10.264 4.321 1.00 66.94 135 TRP A C 1
ATOM 1058 O O . TRP A 1 135 ? -10.562 -10.736 4.041 1.00 66.94 135 TRP A O 1
ATOM 1068 N N . ASN A 1 136 ? -12.650 -11.062 4.714 1.00 68.88 136 ASN A N 1
ATOM 1069 C CA . ASN A 1 136 ? -12.468 -12.517 4.758 1.00 68.88 136 ASN A CA 1
ATOM 1070 C C . ASN A 1 136 ? -12.065 -13.110 3.395 1.00 68.88 136 ASN A C 1
ATOM 1072 O O . ASN A 1 136 ? -11.438 -14.166 3.336 1.00 68.88 136 ASN A O 1
ATOM 1076 N N . ARG A 1 137 ? -12.364 -12.394 2.304 1.00 70.25 137 ARG A N 1
ATOM 1077 C CA . ARG A 1 137 ? -11.949 -12.713 0.935 1.00 70.25 137 ARG A CA 1
ATOM 1078 C C . ARG A 1 137 ? -10.432 -12.697 0.726 1.00 70.25 137 ARG A C 1
ATOM 1080 O O . ARG A 1 137 ? -9.978 -13.377 -0.185 1.00 70.25 137 ARG A O 1
ATOM 1087 N N . LEU A 1 138 ? -9.659 -11.943 1.514 1.00 69.00 138 LEU A N 1
ATOM 1088 C CA . LEU A 1 138 ? -8.206 -11.815 1.328 1.00 69.00 138 LEU A CA 1
ATOM 1089 C C . LEU A 1 138 ? -7.469 -13.135 1.515 1.00 69.00 138 LEU A C 1
ATOM 1091 O O . LEU A 1 138 ? -6.470 -13.369 0.839 1.00 69.00 138 LEU A O 1
ATOM 1095 N N . VAL A 1 139 ? -7.983 -13.987 2.405 1.00 80.81 139 VAL A N 1
ATOM 1096 C CA . VAL A 1 139 ? -7.411 -15.299 2.696 1.00 80.81 139 VAL A CA 1
ATOM 1097 C C . VAL A 1 139 ? -7.563 -16.194 1.470 1.00 80.81 139 VAL A C 1
ATOM 1099 O O . VAL A 1 139 ? -8.663 -16.617 1.114 1.00 80.81 139 VAL A O 1
ATOM 1102 N N . GLY A 1 140 ? -6.441 -16.497 0.832 1.00 78.69 140 GLY A N 1
ATOM 1103 C CA . GLY A 1 140 ? -6.396 -17.231 -0.421 1.00 78.69 140 GLY A CA 1
ATOM 1104 C C . GLY A 1 140 ? -5.152 -16.900 -1.234 1.00 78.69 140 GLY A C 1
ATOM 1105 O O . GLY A 1 140 ? -4.248 -16.200 -0.780 1.00 78.69 140 GLY A O 1
ATOM 1106 N N . THR A 1 141 ? -5.113 -17.428 -2.452 1.00 83.62 141 THR A N 1
ATOM 1107 C CA . THR A 1 141 ? -4.033 -17.173 -3.406 1.00 83.62 141 THR A CA 1
ATOM 1108 C C . THR A 1 141 ? -4.547 -16.300 -4.539 1.00 83.62 141 THR A C 1
ATOM 1110 O O . THR A 1 141 ? -5.540 -16.625 -5.190 1.00 83.62 141 THR A O 1
ATOM 1113 N N . TRP A 1 142 ? -3.823 -15.219 -4.781 1.00 81.56 142 TRP A N 1
ATOM 1114 C CA . TRP A 1 142 ? -4.022 -14.244 -5.835 1.00 81.56 142 TRP A CA 1
ATOM 1115 C C . TRP A 1 142 ? -2.923 -14.410 -6.877 1.00 81.56 142 TRP A C 1
ATOM 1117 O O . TRP A 1 142 ? -1.757 -14.643 -6.550 1.00 81.56 142 TRP A O 1
ATOM 1127 N N . VAL A 1 143 ? -3.307 -14.305 -8.141 1.00 79.38 143 VAL A N 1
ATOM 1128 C CA . VAL A 1 143 ? -2.392 -14.364 -9.278 1.00 79.38 143 VAL A CA 1
ATOM 1129 C C . VAL A 1 143 ? -2.676 -13.181 -10.181 1.00 79.38 143 VAL A C 1
ATOM 1131 O O . VAL A 1 143 ? -3.836 -12.788 -10.329 1.00 79.38 143 VAL A O 1
ATOM 1134 N N . ASP A 1 144 ? -1.642 -12.619 -10.793 1.00 72.69 144 ASP A N 1
ATOM 1135 C CA . ASP A 1 144 ? -1.849 -11.624 -11.834 1.00 72.69 144 ASP A CA 1
ATOM 1136 C C . ASP A 1 144 ? -2.581 -12.260 -13.029 1.00 72.69 144 ASP A C 1
ATOM 1138 O O . ASP A 1 144 ? -2.271 -13.373 -13.458 1.00 72.69 144 ASP A O 1
ATOM 1142 N N . GLU A 1 145 ? -3.588 -11.573 -13.568 1.00 65.69 145 GLU A N 1
ATOM 1143 C CA . GLU A 1 145 ? -4.450 -12.136 -14.616 1.00 65.69 145 GLU A CA 1
ATOM 1144 C C . GLU A 1 145 ? -3.681 -12.408 -15.921 1.00 65.69 145 GLU A C 1
ATOM 1146 O O . GLU A 1 145 ? -3.966 -13.378 -16.629 1.00 65.69 145 GLU A O 1
ATOM 1151 N N . GLY A 1 146 ? -2.677 -11.576 -16.220 1.00 73.94 146 GLY A N 1
ATOM 1152 C CA . GLY A 1 146 ? -1.919 -11.619 -17.469 1.00 73.94 146 GLY A CA 1
ATOM 1153 C C . GLY A 1 146 ? -1.024 -12.851 -17.601 1.00 73.94 146 GLY A C 1
ATOM 1154 O O . GLY A 1 146 ? -1.094 -13.557 -18.608 1.00 73.94 146 GLY A O 1
ATOM 1155 N N . SER A 1 147 ? -0.191 -13.122 -16.597 1.00 73.25 147 SER A N 1
ATOM 1156 C CA . SER A 1 147 ? 0.721 -14.273 -16.573 1.00 73.25 147 SER A CA 1
ATOM 1157 C C . SER A 1 147 ? 0.164 -15.466 -15.794 1.00 73.25 147 SER A C 1
ATOM 1159 O O . SER A 1 147 ? 0.758 -16.543 -15.804 1.00 73.25 147 SER A O 1
ATOM 1161 N N . LYS A 1 148 ? -0.989 -15.294 -15.136 1.00 74.00 148 LYS A N 1
ATOM 1162 C CA . LYS A 1 148 ? -1.633 -16.303 -14.287 1.00 74.00 148 LYS A CA 1
ATOM 1163 C C . LYS A 1 148 ? -0.730 -16.779 -13.145 1.00 74.00 148 LYS A C 1
ATOM 1165 O O . LYS A 1 148 ? -0.822 -17.938 -12.735 1.00 74.00 148 LYS A O 1
ATOM 1170 N N . GLY A 1 149 ? 0.105 -15.884 -12.614 1.00 64.81 149 GLY A N 1
ATOM 1171 C CA . GLY A 1 149 ? 0.957 -16.144 -11.455 1.00 64.81 149 GLY A CA 1
ATOM 1172 C C . GLY A 1 149 ? 2.375 -16.606 -11.779 1.00 64.81 149 GLY A C 1
ATOM 1173 O O . GLY A 1 149 ? 3.080 -17.021 -10.862 1.00 64.81 149 GLY A O 1
ATOM 1174 N N . GLU A 1 150 ? 2.805 -16.556 -13.045 1.00 70.00 150 GLU A N 1
ATOM 1175 C CA . GLU A 1 150 ? 4.229 -16.698 -13.403 1.00 70.00 150 GLU A CA 1
ATOM 1176 C C . GLU A 1 150 ? 5.030 -15.418 -13.113 1.00 70.00 150 GLU A C 1
ATOM 1178 O O . GLU A 1 150 ? 6.233 -15.486 -12.870 1.00 70.00 150 GLU A O 1
ATOM 1183 N N . GLY A 1 151 ? 4.365 -14.263 -13.163 1.00 68.44 151 GLY A N 1
ATOM 1184 C CA . GLY A 1 151 ? 4.897 -12.943 -12.855 1.00 68.44 151 GLY A CA 1
ATOM 1185 C C . GLY A 1 151 ? 4.716 -12.612 -11.383 1.00 68.44 151 GLY A C 1
ATOM 1186 O O . GLY A 1 151 ? 5.707 -12.445 -10.694 1.00 68.44 151 GLY A O 1
ATOM 1187 N N . LEU A 1 152 ? 3.475 -12.574 -10.889 1.00 72.56 152 LEU A N 1
ATOM 1188 C CA . LEU A 1 152 ? 3.195 -12.289 -9.484 1.00 72.56 152 LEU A CA 1
ATOM 1189 C C . LEU A 1 152 ? 2.197 -13.291 -8.912 1.00 72.56 152 LEU A C 1
ATOM 1191 O O . LEU A 1 152 ? 1.043 -13.388 -9.343 1.00 72.56 152 LEU A O 1
ATOM 1195 N N . LYS A 1 153 ? 2.626 -13.986 -7.864 1.00 82.56 153 LYS A N 1
ATOM 1196 C CA . LYS A 1 153 ? 1.757 -14.835 -7.057 1.00 82.56 153 LYS A CA 1
ATOM 1197 C C . LYS A 1 153 ? 1.809 -14.384 -5.608 1.00 82.56 153 LYS A C 1
ATOM 1199 O O . LYS A 1 153 ? 2.871 -14.414 -5.000 1.00 82.56 153 LYS A O 1
ATOM 1204 N N . MET A 1 154 ? 0.653 -14.054 -5.045 1.00 82.06 154 MET A N 1
ATOM 1205 C CA . MET A 1 154 ? 0.515 -13.683 -3.639 1.00 82.06 154 MET A CA 1
ATOM 1206 C C . MET A 1 154 ? -0.387 -14.684 -2.923 1.00 82.06 154 MET A C 1
ATOM 1208 O O . MET A 1 154 ? -1.449 -15.040 -3.425 1.00 82.06 154 MET A O 1
ATOM 1212 N N . SER A 1 155 ? 0.008 -15.158 -1.750 1.00 83.94 155 SER A N 1
ATOM 1213 C CA . SER A 1 155 ? -0.798 -16.048 -0.916 1.00 83.94 155 SER A CA 1
ATOM 1214 C C . SER A 1 155 ? -0.921 -15.469 0.480 1.00 83.94 155 SER A C 1
ATOM 1216 O O . SER A 1 155 ? 0.080 -15.272 1.155 1.00 83.94 155 SER A O 1
ATOM 1218 N N . VAL A 1 156 ? -2.155 -15.243 0.924 1.00 83.75 156 VAL A N 1
ATOM 1219 C CA . VAL A 1 156 ? -2.462 -14.803 2.285 1.00 83.75 156 VAL A CA 1
ATOM 1220 C C . VAL A 1 156 ? -3.135 -15.955 3.011 1.00 83.75 156 VAL A C 1
ATOM 1222 O O . VAL A 1 156 ? -4.222 -16.394 2.632 1.00 83.75 156 VAL A O 1
ATOM 1225 N N . THR A 1 157 ? -2.493 -16.486 4.044 1.00 84.81 157 THR A N 1
ATOM 1226 C CA . THR A 1 157 ? -2.971 -17.681 4.745 1.00 84.81 157 THR A CA 1
ATOM 1227 C C . THR A 1 157 ? -2.895 -17.532 6.254 1.00 84.81 157 THR A C 1
ATOM 1229 O O . THR A 1 157 ? -2.073 -16.802 6.800 1.00 84.81 157 THR A O 1
ATOM 1232 N N . TRP A 1 158 ? -3.770 -18.246 6.959 1.00 79.44 158 TRP A N 1
ATOM 1233 C CA . TRP A 1 158 ? -3.695 -18.324 8.411 1.00 79.44 158 TRP A CA 1
ATOM 1234 C C . TRP A 1 158 ? -2.506 -19.177 8.834 1.00 79.44 158 TRP A C 1
ATOM 1236 O O . TRP A 1 158 ? -2.542 -20.403 8.724 1.00 79.44 158 TRP A O 1
ATOM 1246 N N . LYS A 1 159 ? -1.496 -18.533 9.414 1.00 80.38 159 LYS A N 1
ATOM 1247 C CA . LYS A 1 159 ? -0.406 -19.222 10.107 1.00 80.38 159 LYS A CA 1
ATOM 1248 C C . LYS A 1 159 ? -0.858 -19.681 11.493 1.00 80.38 159 LYS A C 1
ATOM 1250 O O . LYS A 1 159 ? -0.571 -20.798 11.920 1.00 80.38 159 LYS A O 1
ATOM 1255 N N . ILE A 1 160 ? -1.605 -18.816 12.180 1.00 70.50 160 ILE A N 1
ATOM 1256 C CA . ILE A 1 160 ? -2.345 -19.121 13.406 1.00 70.50 160 ILE A CA 1
ATOM 1257 C C . ILE A 1 160 ? -3.729 -18.515 13.238 1.00 70.50 160 ILE A C 1
ATOM 1259 O O . ILE A 1 160 ? -3.870 -17.293 13.180 1.00 70.50 160 ILE A O 1
ATOM 1263 N N . LYS A 1 161 ? -4.751 -19.367 13.158 1.00 74.56 161 LYS A N 1
ATOM 1264 C CA . LYS A 1 161 ? -6.130 -18.925 12.948 1.00 74.56 161 LYS A CA 1
ATOM 1265 C C . LYS A 1 161 ? -6.528 -17.842 13.963 1.00 74.56 161 LYS A C 1
ATOM 1267 O O . LYS A 1 161 ? -6.213 -17.953 15.148 1.00 74.56 161 LYS A O 1
ATOM 1272 N N . ASP A 1 162 ? -7.178 -16.790 13.467 1.00 71.69 162 ASP A N 1
ATOM 1273 C CA . ASP A 1 162 ? -7.667 -15.625 14.218 1.00 71.69 162 ASP A CA 1
ATOM 1274 C C . ASP A 1 162 ? -6.575 -14.737 14.849 1.00 71.69 162 ASP A C 1
ATOM 1276 O O . ASP A 1 162 ? -6.883 -13.787 15.576 1.00 71.69 162 ASP A O 1
ATOM 1280 N N . ARG A 1 163 ? -5.291 -15.022 14.594 1.00 63.94 163 ARG A N 1
ATOM 1281 C CA . ARG A 1 163 ? -4.161 -14.357 15.261 1.00 63.94 163 ARG A CA 1
ATOM 1282 C C . ARG A 1 163 ? -3.095 -13.863 14.304 1.00 63.94 163 ARG A C 1
ATOM 1284 O O . ARG A 1 163 ? -2.689 -12.717 14.433 1.00 63.94 163 ARG A O 1
ATOM 1291 N N . VAL A 1 164 ? -2.653 -14.718 13.388 1.00 74.31 164 VAL A N 1
ATOM 1292 C CA . VAL A 1 164 ? -1.516 -14.449 12.508 1.00 74.31 164 VAL A CA 1
ATOM 1293 C C . VAL A 1 164 ? -1.865 -14.866 11.089 1.00 74.31 164 VAL A C 1
ATOM 1295 O O . VAL A 1 164 ? -2.091 -16.053 10.821 1.00 74.31 164 VAL A O 1
ATOM 1298 N N . LEU A 1 165 ? -1.878 -13.885 10.197 1.00 79.88 165 LEU A N 1
ATOM 1299 C CA . LEU A 1 165 ? -1.855 -14.079 8.758 1.00 79.88 165 LEU A CA 1
ATOM 1300 C C . LEU A 1 165 ? -0.413 -14.011 8.266 1.00 79.88 165 LEU A C 1
ATOM 1302 O O . LEU A 1 165 ? 0.364 -13.169 8.699 1.00 79.88 165 LEU A O 1
ATOM 1306 N N . GLU A 1 166 ? -0.073 -14.895 7.349 1.00 83.38 166 GLU A N 1
ATOM 1307 C CA . GLU A 1 166 ? 1.153 -14.841 6.571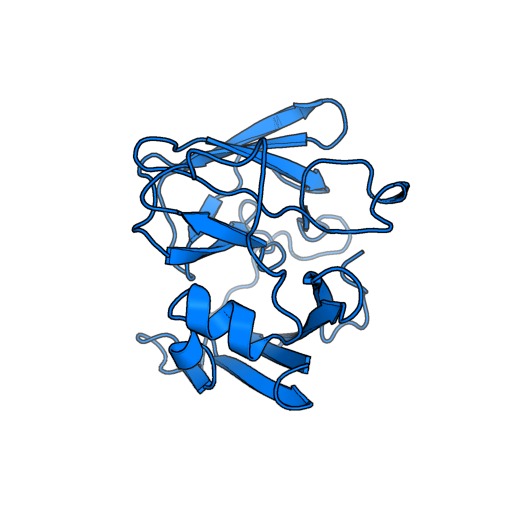 1.00 83.38 166 GLU A CA 1
ATOM 1308 C C . GLU A 1 166 ? 0.777 -14.440 5.150 1.00 83.38 166 GLU A C 1
ATOM 1310 O O . GLU A 1 166 ? -0.113 -15.050 4.558 1.00 83.38 166 GLU A O 1
ATOM 1315 N N . SER A 1 167 ? 1.418 -13.398 4.637 1.00 83.06 167 SER A N 1
ATOM 1316 C CA . SER A 1 167 ? 1.347 -12.971 3.249 1.00 83.06 167 SER A CA 1
ATOM 1317 C C . SER A 1 167 ? 2.684 -13.273 2.592 1.00 83.06 167 SER A C 1
ATOM 1319 O O . SER A 1 167 ? 3.694 -12.645 2.907 1.00 83.06 167 SER A O 1
ATOM 1321 N N . GLU A 1 168 ? 2.683 -14.247 1.696 1.00 82.75 168 GLU A N 1
ATOM 1322 C CA . GLU A 1 168 ? 3.811 -14.586 0.838 1.00 82.75 168 GLU A CA 1
ATOM 1323 C C . GLU A 1 168 ? 3.572 -13.994 -0.550 1.00 82.75 168 GLU A C 1
ATOM 1325 O O . GLU A 1 168 ? 2.492 -14.154 -1.115 1.00 82.75 168 GLU A O 1
ATOM 1330 N N . SER A 1 169 ? 4.579 -13.336 -1.111 1.00 80.38 169 SER A N 1
ATOM 1331 C CA . SER A 1 169 ? 4.557 -12.780 -2.459 1.00 80.38 169 SER A CA 1
ATOM 1332 C C . SER A 1 169 ? 5.776 -13.270 -3.234 1.00 80.38 169 SER A C 1
ATOM 1334 O O . SER A 1 169 ? 6.898 -13.211 -2.735 1.00 80.38 169 SER A O 1
ATOM 1336 N N . ILE A 1 170 ? 5.558 -13.788 -4.440 1.00 79.69 170 ILE A N 1
ATOM 1337 C CA . ILE A 1 170 ? 6.593 -14.332 -5.322 1.00 79.69 170 ILE A CA 1
ATOM 1338 C C . ILE A 1 170 ? 6.555 -13.555 -6.635 1.00 79.69 170 ILE A C 1
ATOM 1340 O O . ILE A 1 170 ? 5.533 -13.581 -7.323 1.00 79.69 170 ILE A O 1
ATOM 1344 N N . ASP A 1 171 ? 7.677 -12.926 -6.993 1.00 79.75 171 ASP A N 1
ATOM 1345 C CA . ASP A 1 171 ? 7.882 -12.256 -8.284 1.00 79.75 171 ASP A CA 1
ATOM 1346 C C . ASP A 1 171 ? 9.326 -12.416 -8.774 1.00 79.75 171 ASP A C 1
ATOM 1348 O O . ASP A 1 171 ? 10.274 -12.255 -8.008 1.00 79.75 171 ASP A O 1
ATOM 1352 N N . SER A 1 172 ? 9.493 -12.734 -10.064 1.00 64.62 172 SER A N 1
ATOM 1353 C CA . SER A 1 172 ? 10.746 -12.617 -10.833 1.00 64.62 172 SER A CA 1
ATOM 1354 C C . SER A 1 172 ? 12.022 -13.097 -10.115 1.00 64.62 172 SER A C 1
ATOM 1356 O O . SER A 1 172 ? 13.098 -12.524 -10.283 1.00 64.62 172 SER A O 1
ATOM 1358 N N . GLY A 1 173 ? 11.919 -14.181 -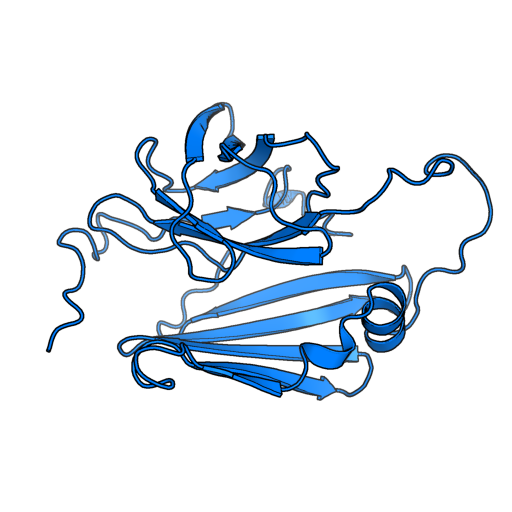9.336 1.00 64.31 173 GLY A N 1
ATOM 1359 C CA . GLY A 1 173 ? 13.038 -14.805 -8.616 1.00 64.31 173 GLY A CA 1
ATOM 1360 C C . GLY A 1 173 ? 13.249 -14.339 -7.170 1.00 64.31 173 GLY A C 1
ATOM 1361 O O . GLY A 1 173 ? 14.227 -14.755 -6.551 1.00 64.31 173 GLY A O 1
ATOM 1362 N N . ARG A 1 174 ? 12.352 -13.516 -6.622 1.00 64.25 174 ARG A N 1
ATOM 1363 C CA . ARG A 1 174 ? 12.326 -13.100 -5.217 1.00 64.25 174 ARG A CA 1
ATOM 1364 C C . ARG A 1 174 ? 11.047 -13.563 -4.537 1.00 64.25 174 ARG A C 1
ATOM 1366 O O . ARG A 1 174 ? 9.964 -13.512 -5.119 1.00 64.25 174 ARG A O 1
ATOM 1373 N N . THR A 1 175 ? 11.197 -13.969 -3.284 1.00 74.06 175 THR A N 1
ATOM 1374 C CA . THR A 1 175 ? 10.076 -14.253 -2.390 1.00 74.06 175 THR A CA 1
ATOM 1375 C C . THR A 1 175 ? 10.120 -13.252 -1.251 1.00 74.06 175 THR A C 1
ATOM 1377 O O . THR A 1 175 ? 11.158 -13.099 -0.615 1.00 74.06 175 THR A O 1
ATOM 1380 N N . SER A 1 176 ? 9.008 -12.580 -0.992 1.00 74.62 176 SER A N 1
ATOM 1381 C CA . SER A 1 176 ? 8.791 -11.790 0.213 1.00 74.62 176 SER A CA 1
ATOM 1382 C C . SER A 1 176 ? 7.788 -12.516 1.090 1.00 74.62 176 SER A C 1
ATOM 1384 O O . SER A 1 176 ? 6.776 -13.019 0.602 1.00 74.62 176 SER A O 1
ATOM 1386 N N . VAL A 1 177 ? 8.069 -12.586 2.383 1.00 74.88 177 VAL A N 1
ATOM 1387 C CA . VAL A 1 177 ? 7.153 -13.127 3.379 1.00 74.88 177 VAL A CA 1
ATOM 1388 C C . VAL A 1 177 ? 6.906 -12.049 4.405 1.00 74.88 177 VAL A C 1
ATOM 1390 O O . VAL A 1 177 ? 7.834 -11.428 4.919 1.00 74.88 177 VAL A O 1
ATOM 1393 N N . SER A 1 178 ? 5.644 -11.851 4.747 1.00 76.00 178 SER A N 1
ATOM 1394 C CA . SER A 1 178 ? 5.269 -10.953 5.818 1.00 76.00 178 SER A CA 1
ATOM 1395 C C . SER A 1 178 ? 4.199 -11.546 6.717 1.00 76.00 178 SER A C 1
ATOM 1397 O O . SER A 1 178 ? 3.348 -12.317 6.287 1.00 76.00 178 SER A O 1
ATOM 1399 N N . LEU A 1 179 ? 4.260 -11.204 7.996 1.00 72.69 179 LEU A N 1
ATOM 1400 C CA . LEU A 1 179 ? 3.334 -11.636 9.026 1.00 72.69 179 LEU A CA 1
ATOM 1401 C C . LEU A 1 179 ? 2.499 -10.445 9.470 1.00 72.69 179 LEU A C 1
ATOM 1403 O O . LEU A 1 179 ? 3.039 -9.423 9.884 1.00 72.69 179 LEU A O 1
ATOM 1407 N N . ILE A 1 180 ? 1.183 -10.605 9.412 1.00 75.81 180 ILE A N 1
ATOM 1408 C CA . ILE A 1 180 ? 0.192 -9.657 9.909 1.00 75.81 180 ILE A CA 1
ATOM 1409 C C . ILE A 1 180 ? -0.440 -10.275 11.152 1.00 75.81 180 ILE A C 1
ATOM 1411 O O . ILE A 1 180 ? -0.886 -11.423 11.130 1.00 75.81 180 ILE A O 1
ATOM 1415 N N . SER A 1 181 ? -0.498 -9.538 12.251 1.00 65.56 181 SER A N 1
ATOM 1416 C CA . SER A 1 181 ? -1.044 -10.049 13.507 1.00 65.56 181 SER A CA 1
ATOM 1417 C C . SER A 1 181 ? -1.734 -8.955 14.303 1.00 65.56 181 SER A C 1
ATOM 1419 O O . SER A 1 181 ? -1.462 -7.778 14.102 1.00 65.56 181 SER A O 1
ATOM 1421 N N . VAL A 1 182 ? -2.625 -9.348 15.220 1.00 59.50 182 VAL A N 1
ATOM 1422 C 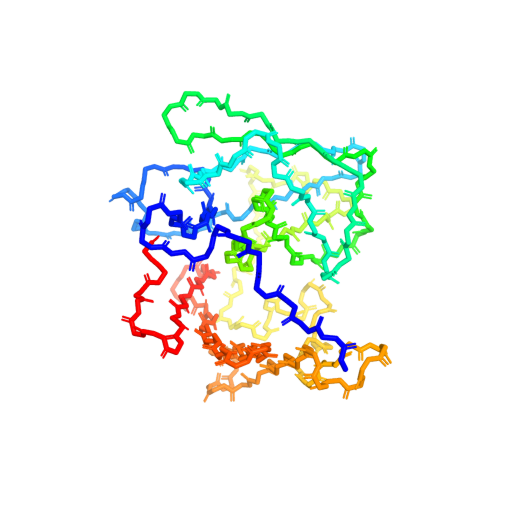CA . VAL A 1 182 ? -3.294 -8.425 16.145 1.00 59.50 182 VAL A CA 1
ATOM 1423 C C . VAL A 1 182 ? -2.832 -8.642 17.586 1.00 59.50 182 VAL A C 1
ATOM 1425 O O . VAL A 1 182 ? -2.763 -9.770 18.085 1.00 59.50 182 VAL A O 1
ATOM 1428 N N . ASN A 1 183 ? -2.540 -7.562 18.296 1.00 53.38 183 ASN A N 1
ATOM 1429 C CA . ASN A 1 183 ? -2.248 -7.583 19.715 1.00 53.38 183 ASN A CA 1
ATOM 1430 C C . ASN A 1 183 ? -3.551 -7.766 20.508 1.00 53.38 183 ASN A C 1
ATOM 1432 O O . ASN A 1 183 ? -4.450 -6.930 20.501 1.00 53.38 183 ASN A O 1
ATOM 1436 N N . ALA A 1 184 ? -3.636 -8.877 21.238 1.00 46.72 184 ALA A N 1
ATOM 1437 C CA . ALA A 1 184 ? -4.831 -9.277 21.976 1.00 46.72 184 ALA A CA 1
ATOM 1438 C C . ALA A 1 184 ? -5.204 -8.349 23.149 1.00 46.72 184 ALA A C 1
ATOM 1440 O O . ALA A 1 184 ? -6.339 -8.402 23.624 1.00 46.72 184 ALA A O 1
ATOM 1441 N N . GLN A 1 185 ? -4.256 -7.558 23.662 1.00 43.12 185 GLN A N 1
ATOM 1442 C CA . GLN A 1 185 ? -4.466 -6.689 24.824 1.00 43.12 185 GLN A CA 1
ATOM 1443 C C . GLN A 1 185 ? -5.069 -5.343 24.431 1.00 43.12 185 GLN A C 1
ATOM 1445 O O . GLN A 1 185 ? -5.871 -4.789 25.181 1.00 43.12 185 GLN A O 1
ATOM 1450 N N . ASN A 1 186 ? -4.685 -4.815 23.270 1.00 48.09 186 ASN A N 1
ATOM 1451 C CA . ASN A 1 186 ? -5.040 -3.459 22.863 1.00 48.09 186 ASN A CA 1
ATOM 1452 C C . ASN A 1 186 ? -5.688 -3.363 21.472 1.00 48.09 186 ASN A C 1
ATOM 1454 O O . ASN A 1 186 ? -6.198 -2.290 21.158 1.00 48.09 186 ASN A O 1
ATOM 1458 N N . GLY A 1 187 ? -5.761 -4.461 20.713 1.00 49.97 187 GLY A N 1
ATOM 1459 C CA . GLY A 1 187 ? -6.409 -4.548 19.401 1.00 49.97 187 GLY A CA 1
ATOM 1460 C C . GLY A 1 187 ? -5.545 -4.083 18.227 1.00 49.97 187 GLY A C 1
ATOM 1461 O O . GLY A 1 187 ? -6.071 -3.926 17.129 1.00 49.97 187 GLY A O 1
ATOM 1462 N N . ASP A 1 188 ? -4.249 -3.849 18.443 1.00 55.03 188 ASP A N 1
ATOM 1463 C CA . ASP A 1 188 ? -3.369 -3.266 17.427 1.00 55.03 188 ASP A CA 1
ATOM 1464 C C . ASP A 1 188 ? -2.975 -4.275 16.358 1.00 55.03 188 ASP A C 1
ATOM 1466 O O . ASP A 1 188 ? -2.498 -5.356 16.693 1.00 55.03 188 ASP A O 1
ATOM 1470 N N . VAL A 1 189 ? -3.083 -3.905 15.085 1.00 57.59 189 VAL A N 1
ATOM 1471 C CA . VAL A 1 189 ? -2.538 -4.709 13.988 1.00 57.59 189 VAL A CA 1
ATOM 1472 C C . VAL A 1 189 ? -1.082 -4.314 13.742 1.00 57.59 189 VAL A C 1
ATOM 1474 O O . VAL A 1 189 ? -0.763 -3.129 13.687 1.00 57.59 189 VAL A O 1
ATOM 1477 N N . PHE A 1 190 ? -0.200 -5.298 13.596 1.00 58.41 190 PHE A N 1
ATOM 1478 C CA . PHE A 1 190 ? 1.201 -5.109 13.228 1.00 58.41 190 PHE A CA 1
ATOM 1479 C C . PHE A 1 190 ? 1.568 -5.993 12.039 1.00 58.41 190 PHE A C 1
ATOM 1481 O O . PHE A 1 190 ? 1.015 -7.085 11.877 1.00 58.41 190 PHE A O 1
ATOM 1488 N N . HIS A 1 191 ? 2.498 -5.507 11.220 1.00 66.44 191 HIS A N 1
ATOM 1489 C CA . HIS A 1 191 ? 2.949 -6.142 9.986 1.00 66.44 191 HIS A CA 1
ATOM 1490 C C . HIS A 1 191 ? 4.477 -6.154 9.961 1.00 66.44 191 HIS A C 1
ATOM 1492 O O . HIS A 1 191 ? 5.102 -5.125 10.185 1.00 66.44 191 HIS A O 1
ATOM 1498 N N . VAL A 1 192 ? 5.078 -7.323 9.753 1.00 64.69 192 VAL A N 1
ATOM 1499 C CA . VAL A 1 192 ? 6.540 -7.495 9.716 1.00 64.69 192 VAL A CA 1
ATOM 1500 C C . VAL A 1 192 ? 6.888 -8.324 8.496 1.00 64.69 192 VAL A C 1
ATOM 1502 O O . VAL A 1 192 ? 6.285 -9.378 8.316 1.00 64.69 192 VAL A O 1
ATOM 1505 N N . GLY A 1 193 ? 7.843 -7.888 7.676 1.00 64.31 193 GLY A N 1
ATOM 1506 C CA . GLY A 1 193 ? 8.230 -8.597 6.458 1.00 64.31 193 GLY A CA 1
ATOM 1507 C C . GLY A 1 193 ? 9.734 -8.793 6.302 1.00 64.31 193 GLY A C 1
ATOM 1508 O O . GLY A 1 193 ? 10.537 -8.060 6.872 1.00 64.31 193 GLY A O 1
ATOM 1509 N N . ALA A 1 194 ? 10.097 -9.805 5.526 1.00 53.78 194 ALA A N 1
ATOM 1510 C CA . ALA A 1 194 ? 11.458 -10.117 5.117 1.00 53.78 194 ALA A CA 1
ATOM 1511 C C . ALA A 1 194 ? 11.436 -10.676 3.690 1.00 53.78 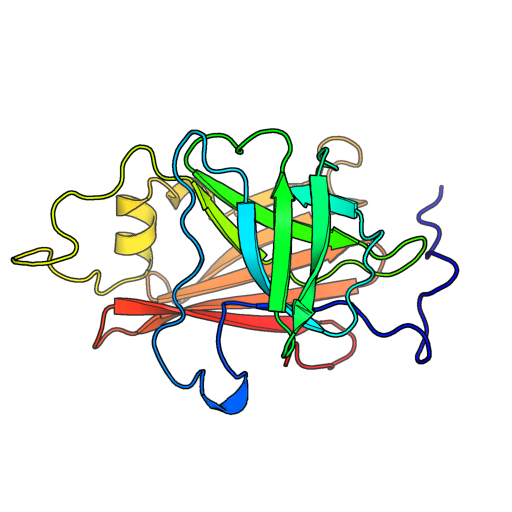194 ALA A C 1
ATOM 1513 O O . ALA A 1 194 ? 10.456 -11.304 3.282 1.00 53.78 194 ALA A O 1
ATOM 1514 N N . ASP A 1 195 ? 12.512 -10.472 2.937 1.00 63.47 195 ASP A N 1
ATOM 1515 C CA . ASP A 1 195 ? 12.652 -11.028 1.593 1.00 63.47 195 ASP A CA 1
ATOM 1516 C C . ASP A 1 195 ? 13.696 -12.154 1.521 1.00 63.47 195 ASP A C 1
ATOM 1518 O O . ASP A 1 195 ? 14.456 -12.415 2.454 1.00 63.47 195 ASP A O 1
ATOM 1522 N N . SER A 1 196 ? 13.738 -12.845 0.381 1.00 51.50 196 SER A N 1
ATOM 1523 C CA . SER A 1 196 ? 14.632 -13.976 0.116 1.00 51.50 196 SER A CA 1
ATOM 1524 C C . SER A 1 196 ? 16.122 -13.609 0.069 1.00 51.50 196 SER A C 1
ATOM 1526 O O . SER A 1 196 ? 16.942 -14.474 -0.236 1.00 51.50 196 SER A O 1
ATOM 1528 N N . THR A 1 197 ? 16.486 -12.346 0.312 1.00 53.19 197 THR A N 1
ATOM 1529 C CA . THR A 1 197 ? 17.877 -11.904 0.470 1.00 53.19 197 THR A CA 1
ATOM 1530 C C . THR A 1 197 ? 18.305 -11.781 1.936 1.00 53.19 197 THR A C 1
ATOM 1532 O O . THR A 1 197 ? 19.417 -11.325 2.192 1.00 53.19 197 THR A O 1
ATOM 1535 N N . ASP A 1 198 ? 17.465 -12.231 2.882 1.00 38.88 198 ASP A N 1
ATOM 1536 C CA . ASP A 1 198 ? 17.671 -12.141 4.341 1.00 38.88 198 ASP A CA 1
ATOM 1537 C C . ASP A 1 198 ? 17.865 -10.697 4.841 1.00 38.88 198 ASP A C 1
ATOM 1539 O O . ASP A 1 198 ? 18.318 -10.473 5.966 1.00 38.88 198 ASP A O 1
ATOM 1543 N N . THR A 1 199 ? 17.490 -9.701 4.032 1.00 42.72 199 THR A N 1
ATOM 1544 C CA . THR A 1 199 ? 17.461 -8.309 4.474 1.00 42.72 199 THR A CA 1
ATOM 1545 C C . THR A 1 199 ? 16.136 -8.088 5.209 1.00 42.72 199 THR A C 1
ATOM 1547 O O . THR A 1 199 ? 15.070 -8.269 4.609 1.00 42.72 199 THR A O 1
ATOM 1550 N N . PRO A 1 200 ? 16.151 -7.731 6.507 1.00 36.47 200 PRO A N 1
ATOM 1551 C CA . PRO A 1 200 ? 14.944 -7.272 7.175 1.00 36.47 200 PRO A CA 1
ATOM 1552 C C . PRO A 1 200 ? 14.410 -6.048 6.428 1.00 36.47 200 PRO A C 1
ATOM 1554 O O . PRO A 1 200 ? 15.186 -5.159 6.074 1.00 36.47 200 PRO A O 1
ATOM 1557 N N . LEU A 1 201 ? 13.098 -5.986 6.205 1.00 38.22 201 LEU A N 1
ATOM 1558 C CA . LEU A 1 201 ? 12.456 -4.720 5.867 1.00 38.22 201 LEU A CA 1
ATOM 1559 C C . LEU A 1 201 ? 12.434 -3.908 7.175 1.00 38.22 201 LEU A C 1
ATOM 1561 O O . LEU A 1 201 ? 11.515 -4.085 7.974 1.00 38.22 201 LEU A O 1
ATOM 1565 N N . GLU A 1 202 ? 13.518 -3.167 7.456 1.00 32.31 202 GLU A N 1
ATOM 1566 C CA . GLU A 1 202 ? 13.644 -2.309 8.653 1.00 32.31 202 GLU A CA 1
ATOM 1567 C C . GLU A 1 202 ? 12.625 -1.170 8.664 1.00 32.31 202 GLU A C 1
ATOM 1569 O O . GLU A 1 202 ? 12.510 -0.458 7.639 1.00 32.31 202 GLU A O 1
#

pLDDT: mean 70.65, std 17.17, range [30.31, 96.38]

Secondary structure (DSSP, 8-state):
---PPPTB-STTSPPPEEE-SS-GGG--S-----EE-TT--EEEEEEES--TTPEEEETTEEESEEEEE-STTEEEEEESSPPPSEEEEEEEE-TTB-B---EEEEE-SS--TTSSSS--PPPSSHHHHHHHTT-GGGSEEEE-TTTTTSSEEEEEEEEETTTEEEEEEEETTEEEEEEEEE-TTT--EEEEEEETT--B--

Radius of gyration: 17.22 Å; chains: 1; bounding box: 42×36×47 Å

Sequence (202 aa):
MTGQHGVNCDIEHPQPIIWTIGSIEEQRGSQKFPVLYPEQTEMVVSGRHVNKQAQVFVDGHRVPGHVELKDSENIAIKLEQCPNIGMHLLQLQNPNGQFSNDFILTVAETRPVDEDEGNNAKPKTLSEVLERADWNRLVGTWVDEGSKGEGLKMSVTWKIKDRVLESESIDSGRTSVSLISVNAQNGDVFHVGADSTDTPLE

Foldseek 3Di:
DDPDQQPQEDPVQDEKAKAADDDPVPPPDFGDADEAEAPRFKDKIFMDSADQPWFKDKQNHTFDWTWADDPDRIIMIGGPGDDDAAKIFMWTHDHSHHIYPRGIYGYHHDDPPPPPDDDDPADQFVVVVCVVRVNPVLAAKDADPPVRPQAKIWHWHCPPPRFKIWIWIDHDHKIKIKIWGADNPGNGIDMWMDMPVRDTSD